Protein AF-A0A2V8Z2B4-F1 (afdb_monomer)

pLDDT: mean 88.19, std 17.21, range [31.02, 98.81]

Foldseek 3Di:
DDDDDDDDPPVVVVVVVLVVVQLVVLVQFQPQAPDRDDSVNLVVLLVVCQVVVLDLPSLLVQLVVSLRTLQNVSNLLSLLSNLQRDPPLVSLQVSLLSNQVSLQVQWDADPQDIAGRNHDDFFAAPPDGGQRVLLRVLLRVQQNVCGNVCPPPDLVSSLSSVVSSLVSCVVVVHQPFLSSVVCVVCVVLVLSSLVSCSNNCVNCVVNSVVCCVPCVVSNVVNVVVCVVVGRGHPHPSVRPSNRNPPD

Sequence (247 aa):
MNRTVACLLVFLALSTAALCQSSSYYKAIQKGAPTQIQPKQFKEMEEAALKEYSRPEPYELLATSFGNTTEKVWALIYGEVFCNLSSDKGHVSQVGALMFEWYDKAIFVKGTSVSANLTENAEAPQKQPPFEPQFEIAFLMGAVPFGSDVKPLTIHKVCDIRKNQLALLAQKKIAANDLSRWQQAVITAGHFEAYNYWLFQIARPDEVSQWLAQHQTQFRAWLDWQNRNKFMVSSPNFQRLYIVRAR

Structure (mmCIF, N/CA/C/O backbone):
data_AF-A0A2V8Z2B4-F1
#
_entry.id   AF-A0A2V8Z2B4-F1
#
loop_
_atom_site.group_PDB
_atom_site.id
_atom_site.type_symbol
_atom_site.label_atom_id
_atom_site.label_alt_id
_atom_site.label_comp_id
_atom_site.label_asym_id
_atom_site.label_entity_id
_atom_site.label_seq_id
_atom_site.pdbx_PDB_ins_code
_atom_site.Cartn_x
_atom_site.Cartn_y
_atom_site.Cartn_z
_atom_site.occupancy
_atom_site.B_iso_or_equiv
_atom_site.auth_seq_id
_atom_site.auth_comp_id
_atom_site.auth_asym_id
_atom_site.auth_atom_id
_atom_site.pdbx_PDB_model_num
ATOM 1 N N . MET A 1 1 ? 27.983 -10.428 -55.008 1.00 39.50 1 MET A N 1
ATOM 2 C CA . MET A 1 1 ? 28.612 -9.858 -53.793 1.00 39.50 1 MET A CA 1
ATOM 3 C C . MET A 1 1 ? 27.910 -8.555 -53.433 1.00 39.50 1 MET A C 1
ATOM 5 O O . MET A 1 1 ? 27.457 -7.882 -54.345 1.00 39.50 1 MET A O 1
ATOM 9 N N . ASN A 1 2 ? 27.847 -8.244 -52.134 1.00 36.59 2 ASN A N 1
ATOM 10 C CA . ASN A 1 2 ? 27.267 -7.064 -51.462 1.00 36.59 2 ASN A CA 1
ATOM 11 C C . ASN A 1 2 ? 25.783 -7.133 -51.050 1.00 36.59 2 ASN A C 1
ATOM 13 O O . ASN A 1 2 ? 24.890 -6.606 -51.704 1.00 36.59 2 ASN A O 1
ATOM 17 N N . ARG A 1 3 ? 25.564 -7.720 -49.864 1.00 37.84 3 ARG A N 1
ATOM 18 C CA . ARG A 1 3 ? 24.461 -7.412 -48.942 1.00 37.84 3 ARG A CA 1
ATOM 19 C C . ARG A 1 3 ? 25.061 -7.127 -47.562 1.00 37.84 3 ARG A C 1
ATOM 21 O O . ARG A 1 3 ? 25.409 -8.060 -46.851 1.00 37.84 3 ARG A O 1
ATOM 28 N N . THR A 1 4 ? 25.177 -5.852 -47.210 1.00 44.31 4 THR A N 1
ATOM 29 C CA . THR A 1 4 ? 25.586 -5.329 -45.890 1.00 44.31 4 THR A CA 1
ATOM 30 C C . THR A 1 4 ? 25.388 -3.806 -45.979 1.00 44.31 4 THR A C 1
ATOM 32 O O . THR A 1 4 ? 25.707 -3.240 -47.013 1.00 44.31 4 THR A O 1
ATOM 35 N N . VAL A 1 5 ? 24.837 -3.023 -45.054 1.00 43.97 5 VAL A N 1
ATOM 36 C CA . VAL A 1 5 ? 24.448 -3.128 -43.644 1.0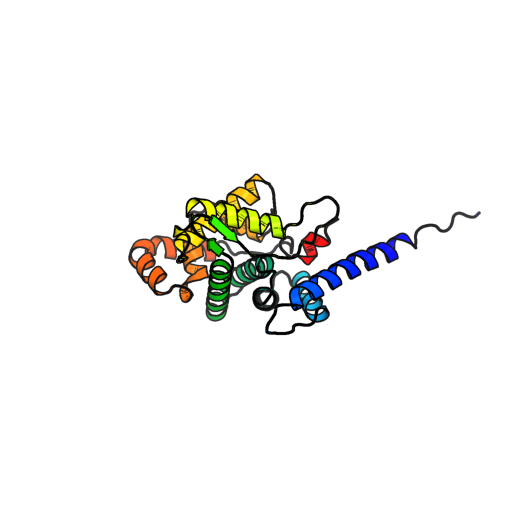0 43.97 5 VAL A CA 1
ATOM 37 C C . VAL A 1 5 ? 23.300 -2.121 -43.471 1.00 43.97 5 VAL A C 1
ATOM 39 O O . VAL A 1 5 ? 23.461 -0.960 -43.829 1.00 43.97 5 VAL A O 1
ATOM 42 N N . ALA A 1 6 ? 22.172 -2.514 -42.886 1.00 42.25 6 ALA A N 1
ATOM 43 C CA . ALA A 1 6 ? 21.170 -1.561 -42.403 1.00 42.25 6 ALA A CA 1
ATOM 44 C C . ALA A 1 6 ? 20.480 -2.134 -41.161 1.00 42.25 6 ALA A C 1
ATOM 46 O O . ALA A 1 6 ? 19.324 -2.526 -41.217 1.00 42.25 6 ALA A O 1
ATOM 47 N N . CYS A 1 7 ? 21.211 -2.267 -40.046 1.00 43.12 7 CYS A N 1
ATOM 48 C CA . CYS A 1 7 ? 20.601 -2.757 -38.801 1.00 43.12 7 CYS A CA 1
ATOM 49 C C . CYS A 1 7 ? 21.212 -2.237 -37.487 1.00 43.12 7 CYS A C 1
ATOM 51 O O . CYS A 1 7 ? 20.835 -2.733 -36.432 1.00 43.12 7 CYS A O 1
ATOM 53 N N . LEU A 1 8 ? 22.106 -1.235 -37.496 1.00 38.12 8 LEU A N 1
ATOM 54 C CA . LEU A 1 8 ? 22.753 -0.760 -36.254 1.00 38.12 8 LEU A CA 1
ATOM 55 C C . LEU A 1 8 ? 22.236 0.571 -35.678 1.00 38.12 8 LEU A C 1
ATOM 57 O O . LEU A 1 8 ? 22.554 0.886 -34.537 1.00 38.12 8 LEU A O 1
ATOM 61 N N . LEU A 1 9 ? 21.402 1.333 -36.391 1.00 34.44 9 LEU A N 1
ATOM 62 C CA . LEU A 1 9 ? 20.956 2.656 -35.912 1.00 34.44 9 LEU A CA 1
ATOM 63 C C . LEU A 1 9 ? 19.652 2.639 -35.095 1.00 34.44 9 LEU A C 1
ATOM 65 O O . LEU A 1 9 ? 19.366 3.592 -34.376 1.00 34.44 9 LEU A O 1
ATOM 69 N N . VAL A 1 10 ? 18.886 1.546 -35.128 1.00 37.19 10 VAL A N 1
ATOM 70 C CA . VAL A 1 10 ? 17.594 1.463 -34.418 1.00 37.19 10 VAL A CA 1
ATOM 71 C C . VAL A 1 10 ? 17.769 1.102 -32.933 1.00 37.19 10 VAL A C 1
ATOM 73 O O . VAL A 1 10 ? 16.971 1.525 -32.100 1.00 37.19 10 VAL A O 1
ATOM 76 N N . PHE A 1 11 ? 18.849 0.408 -32.554 1.00 31.02 11 PHE A N 1
ATOM 77 C CA . PHE A 1 11 ? 19.085 0.016 -31.156 1.00 31.02 11 PHE A CA 1
ATOM 78 C C . PHE A 1 11 ? 19.599 1.156 -30.258 1.00 31.02 11 PHE A C 1
ATOM 80 O O . PHE A 1 11 ? 19.276 1.166 -29.070 1.00 31.02 11 PHE A O 1
ATOM 87 N N . LEU A 1 12 ? 20.332 2.140 -30.798 1.00 33.09 12 LEU A N 1
ATOM 88 C CA . LEU A 1 12 ? 20.836 3.277 -30.009 1.00 33.09 12 LEU A CA 1
ATOM 89 C C . LEU A 1 12 ? 19.772 4.356 -29.743 1.00 33.09 12 LEU A C 1
ATOM 91 O O . LEU A 1 12 ? 19.793 4.983 -28.691 1.00 33.09 12 LEU A O 1
ATOM 95 N N . ALA A 1 13 ? 18.823 4.567 -30.659 1.00 31.17 13 ALA A N 1
ATOM 96 C CA . ALA A 1 13 ? 17.753 5.554 -30.469 1.00 31.17 13 ALA A CA 1
ATOM 97 C C . ALA A 1 13 ? 16.681 5.084 -29.465 1.00 31.17 13 ALA A C 1
ATOM 99 O O . ALA A 1 13 ? 16.073 5.886 -28.757 1.00 31.17 13 ALA A O 1
ATOM 100 N N . LEU A 1 14 ? 16.468 3.767 -29.367 1.00 33.59 14 LEU A N 1
ATOM 101 C CA . LEU A 1 14 ? 15.504 3.172 -28.438 1.00 33.59 14 LEU A CA 1
ATOM 102 C C . LEU A 1 14 ? 15.994 3.166 -26.982 1.00 33.59 14 LEU A C 1
ATOM 104 O O . LEU A 1 14 ? 15.170 3.175 -26.069 1.00 33.59 14 LEU A O 1
ATOM 108 N N . SER A 1 15 ? 17.311 3.152 -26.749 1.00 41.38 15 SER A N 1
ATOM 109 C CA . SER A 1 15 ? 17.871 3.239 -25.396 1.00 41.38 15 SER A CA 1
ATOM 110 C C . SER A 1 15 ? 17.839 4.675 -24.868 1.00 41.38 15 SER A C 1
ATOM 112 O O . SER A 1 15 ? 17.478 4.885 -23.711 1.00 41.38 15 SER A O 1
ATOM 114 N N . THR A 1 16 ? 18.127 5.672 -25.709 1.00 38.50 16 THR A N 1
ATOM 115 C CA . THR A 1 16 ? 18.179 7.089 -25.312 1.00 38.50 16 THR A CA 1
ATOM 116 C C . THR A 1 16 ? 16.806 7.679 -24.987 1.00 38.50 16 THR A C 1
ATOM 118 O O . THR A 1 16 ? 16.699 8.432 -24.022 1.00 38.50 16 THR A O 1
ATOM 121 N N . ALA A 1 17 ? 15.742 7.301 -25.705 1.00 39.22 17 ALA A N 1
ATOM 122 C CA . ALA A 1 17 ? 14.383 7.777 -25.424 1.00 39.22 17 ALA A CA 1
ATOM 123 C C . ALA A 1 17 ? 13.847 7.277 -24.065 1.00 39.22 17 ALA A C 1
ATOM 125 O O . ALA A 1 17 ? 13.386 8.080 -23.253 1.00 39.22 17 ALA A O 1
ATOM 126 N N . ALA A 1 18 ? 14.002 5.980 -23.765 1.00 44.31 18 ALA A N 1
ATOM 127 C CA . ALA A 1 18 ? 13.627 5.403 -22.468 1.00 44.31 18 ALA A CA 1
ATOM 128 C C . ALA A 1 18 ? 14.515 5.919 -21.314 1.00 44.31 18 ALA A C 1
ATOM 130 O O . ALA A 1 18 ? 14.051 6.103 -20.187 1.00 44.31 18 ALA A O 1
ATOM 131 N N . LEU A 1 19 ? 15.796 6.204 -21.591 1.00 41.16 19 LEU A N 1
ATOM 132 C CA . LEU A 1 19 ? 16.706 6.878 -20.657 1.00 41.16 19 LEU A CA 1
ATOM 133 C C . LEU A 1 19 ? 16.244 8.314 -20.345 1.00 41.16 19 LEU A C 1
ATOM 135 O O . LEU A 1 19 ? 16.270 8.712 -19.179 1.00 41.16 19 LEU A O 1
ATOM 139 N N . CYS A 1 20 ? 15.795 9.066 -21.355 1.00 45.91 20 CYS A N 1
ATOM 140 C CA . CYS A 1 20 ? 15.389 10.468 -21.230 1.00 45.91 20 CYS A CA 1
ATOM 141 C C . CYS A 1 20 ? 14.060 10.637 -20.472 1.00 45.91 20 CYS A C 1
ATOM 143 O O . CYS A 1 20 ? 13.974 11.491 -19.588 1.00 45.91 20 CYS A O 1
ATOM 145 N N . GLN A 1 21 ? 13.073 9.768 -20.732 1.00 51.66 21 GLN A N 1
ATOM 146 C CA . GLN A 1 21 ? 11.770 9.777 -20.049 1.00 51.66 21 GLN A CA 1
ATOM 147 C C . GLN A 1 21 ? 11.951 9.589 -18.531 1.00 51.66 21 GLN A C 1
ATOM 149 O O . GLN A 1 21 ? 11.591 10.473 -17.749 1.00 51.66 21 GLN A O 1
ATOM 154 N N . SER A 1 22 ? 12.734 8.572 -18.137 1.00 60.12 22 SER A N 1
ATOM 155 C CA . SER A 1 22 ? 13.023 8.294 -16.723 1.00 60.12 22 SER A CA 1
ATOM 156 C C . SER A 1 22 ? 13.697 9.461 -15.988 1.00 60.12 22 SER A C 1
ATOM 158 O O . SER A 1 22 ? 13.397 9.710 -14.826 1.00 60.12 22 SER A O 1
ATOM 160 N N . SER A 1 23 ? 14.575 10.232 -16.646 1.00 65.31 23 SER A N 1
ATOM 161 C CA . SER A 1 23 ? 15.230 11.381 -16.002 1.00 65.31 23 SER A CA 1
ATOM 162 C C . SER A 1 23 ? 14.263 12.536 -15.740 1.00 65.31 23 SER A C 1
ATOM 164 O O . SER A 1 23 ? 14.412 13.221 -14.728 1.00 65.31 23 SER A O 1
ATOM 166 N N . SER A 1 24 ? 13.292 12.758 -16.631 1.00 76.62 24 SER A N 1
ATOM 167 C CA . SER A 1 24 ? 12.287 13.811 -16.459 1.00 76.62 24 SER A CA 1
ATOM 168 C C . SER A 1 24 ? 11.343 13.513 -15.295 1.00 76.62 24 SER A C 1
ATOM 170 O O . SER A 1 24 ? 11.111 14.397 -14.473 1.00 76.62 24 SER A O 1
ATOM 172 N N . TYR A 1 25 ? 10.923 12.251 -15.153 1.00 84.62 25 TYR A N 1
ATOM 173 C CA . TYR A 1 25 ? 10.099 11.790 -14.041 1.00 84.62 25 TYR A CA 1
ATOM 174 C C . TYR A 1 25 ? 10.786 12.026 -12.694 1.00 84.62 25 TYR A C 1
ATOM 176 O O . TYR A 1 25 ? 10.268 12.744 -11.845 1.00 84.62 25 TYR A O 1
ATOM 184 N N . TYR A 1 26 ? 12.014 11.529 -12.514 1.00 85.19 26 TYR A N 1
ATOM 185 C CA . TYR A 1 26 ? 12.706 11.689 -11.233 1.00 85.19 26 TYR A CA 1
ATOM 186 C C . TYR A 1 26 ? 13.032 13.152 -10.885 1.00 85.19 26 TYR A C 1
ATOM 188 O O . TYR A 1 26 ? 13.096 13.511 -9.712 1.00 85.19 26 TYR A O 1
ATOM 196 N N . LYS A 1 27 ? 13.229 14.016 -11.890 1.00 80.88 27 LYS A N 1
ATOM 197 C CA . LYS A 1 27 ? 13.374 15.464 -11.666 1.00 80.88 27 LYS A CA 1
ATOM 198 C C . LYS A 1 27 ? 12.065 16.101 -11.200 1.00 80.88 27 LYS A C 1
ATOM 200 O O . LYS A 1 27 ? 12.102 16.990 -10.355 1.00 80.88 27 LYS A O 1
ATOM 205 N N . ALA A 1 28 ? 10.929 15.664 -11.741 1.00 80.56 28 ALA A N 1
ATOM 206 C CA . ALA A 1 28 ? 9.623 16.197 -11.375 1.00 80.56 28 ALA A CA 1
ATOM 207 C C . ALA A 1 28 ? 9.277 15.883 -9.912 1.00 80.56 28 ALA A C 1
ATOM 209 O O . ALA A 1 28 ? 8.896 16.784 -9.166 1.00 80.56 28 ALA A O 1
ATOM 210 N N . ILE A 1 29 ? 9.525 14.648 -9.469 1.00 80.00 29 ILE A N 1
ATOM 211 C CA . ILE A 1 29 ? 9.173 14.202 -8.110 1.00 80.00 29 ILE A CA 1
ATOM 212 C C . ILE A 1 29 ? 10.104 14.769 -7.024 1.00 80.00 29 ILE A C 1
ATOM 214 O O . ILE A 1 29 ? 9.737 14.810 -5.852 1.00 80.00 29 ILE A O 1
ATOM 218 N N . GLN A 1 30 ? 11.295 15.255 -7.399 1.00 72.94 30 GLN A N 1
ATOM 219 C CA . GLN A 1 30 ? 12.230 15.915 -6.480 1.00 72.94 30 GLN A CA 1
ATOM 220 C C . GLN A 1 30 ? 11.716 17.286 -6.000 1.00 72.94 30 GLN A C 1
ATOM 222 O O . GLN A 1 30 ? 12.084 17.730 -4.914 1.00 72.94 30 GLN A O 1
ATOM 227 N N . LYS A 1 31 ? 10.859 17.966 -6.778 1.00 62.84 31 LYS A N 1
ATOM 228 C CA . LYS A 1 31 ? 10.470 19.375 -6.564 1.00 62.84 31 LYS A CA 1
ATOM 229 C C . LYS A 1 31 ? 9.693 19.637 -5.256 1.00 62.84 31 LYS A C 1
ATOM 231 O O . LYS A 1 31 ? 9.526 20.796 -4.888 1.00 62.84 31 LYS A O 1
ATOM 236 N N . GLY A 1 32 ? 9.256 18.597 -4.539 1.00 57.97 32 GLY A N 1
ATOM 237 C CA . GLY A 1 32 ? 8.465 18.713 -3.305 1.00 57.97 32 GLY A CA 1
ATOM 238 C C . GLY A 1 32 ? 8.955 17.885 -2.112 1.00 57.97 32 GLY A C 1
ATOM 239 O O . GLY A 1 32 ? 8.273 17.876 -1.090 1.00 57.97 32 GLY A O 1
ATOM 240 N N . ALA A 1 33 ? 10.097 17.193 -2.215 1.00 60.34 33 ALA A N 1
ATOM 241 C CA . ALA A 1 33 ? 10.556 16.281 -1.167 1.00 60.34 33 ALA A CA 1
ATOM 242 C C . ALA A 1 33 ? 11.480 16.971 -0.141 1.00 60.34 33 ALA A C 1
ATOM 244 O O . ALA A 1 33 ? 12.478 17.579 -0.540 1.00 60.34 33 ALA A O 1
ATOM 245 N N . PRO A 1 34 ? 11.220 16.851 1.178 1.00 58.34 34 PRO A N 1
ATOM 246 C CA . PRO A 1 34 ? 12.085 17.415 2.220 1.00 58.34 34 PRO A CA 1
ATOM 247 C C . PRO A 1 34 ? 13.475 16.759 2.256 1.00 58.34 34 PRO A C 1
ATOM 249 O O . PRO A 1 34 ? 14.450 17.389 2.662 1.00 58.34 34 PRO A O 1
ATOM 252 N N . THR A 1 35 ? 13.591 15.514 1.783 1.00 58.25 35 THR A N 1
ATOM 253 C CA . THR A 1 35 ? 14.865 14.814 1.588 1.00 58.25 35 THR A CA 1
ATOM 254 C C . THR A 1 35 ? 15.193 14.787 0.096 1.00 58.25 35 THR A C 1
ATOM 256 O O . THR A 1 35 ? 14.519 14.117 -0.684 1.00 58.25 35 THR A O 1
ATOM 259 N N . GLN A 1 36 ? 16.226 15.527 -0.320 1.00 68.44 36 GLN A N 1
ATOM 260 C CA . GLN A 1 36 ? 16.639 15.628 -1.726 1.00 68.44 36 GLN A CA 1
ATOM 261 C C . GLN A 1 36 ? 17.382 14.364 -2.195 1.00 68.44 36 GLN A C 1
ATOM 263 O O . GLN A 1 36 ? 18.599 14.381 -2.386 1.00 68.44 36 GLN A O 1
ATOM 268 N N . ILE A 1 37 ? 16.661 13.261 -2.402 1.00 78.94 37 ILE A N 1
ATOM 269 C CA . ILE A 1 37 ? 17.196 12.109 -3.137 1.00 78.94 37 ILE A CA 1
ATOM 270 C C . ILE A 1 37 ? 17.419 12.550 -4.585 1.00 78.94 37 ILE A C 1
ATOM 272 O O . ILE A 1 37 ? 16.521 13.086 -5.238 1.00 78.94 37 ILE A O 1
ATOM 276 N N . GLN A 1 38 ? 18.636 12.357 -5.088 1.00 83.12 38 GLN A N 1
ATOM 277 C CA . GLN A 1 38 ? 18.980 12.781 -6.438 1.00 83.12 38 GLN A CA 1
ATOM 278 C C . GLN A 1 38 ? 18.263 11.906 -7.476 1.00 83.12 38 GLN A C 1
ATOM 280 O O . GLN A 1 38 ? 18.149 10.693 -7.277 1.00 83.12 38 GLN A O 1
ATOM 285 N N . PRO A 1 39 ? 17.874 12.453 -8.643 1.00 83.56 39 PRO A N 1
ATOM 286 C CA . PRO A 1 39 ? 17.201 11.690 -9.693 1.00 83.56 39 PRO A CA 1
ATOM 287 C C . PRO A 1 39 ? 17.923 10.400 -10.105 1.00 83.56 39 PRO A C 1
ATOM 289 O O . PRO A 1 39 ? 17.301 9.379 -10.395 1.00 83.56 39 PRO A O 1
ATOM 292 N N . LYS A 1 40 ? 19.260 10.436 -10.106 1.00 84.81 40 LYS A N 1
ATOM 293 C CA . LYS A 1 40 ? 20.104 9.270 -10.382 1.00 84.81 40 LYS A CA 1
ATOM 294 C C . LYS A 1 40 ? 19.955 8.185 -9.309 1.00 84.81 40 LYS A C 1
ATOM 296 O O . LYS A 1 40 ? 19.846 7.017 -9.659 1.00 84.81 40 LYS A O 1
ATOM 301 N N . GLN A 1 41 ? 19.898 8.576 -8.037 1.00 87.25 41 GLN A N 1
ATOM 302 C CA . GLN A 1 41 ? 19.774 7.648 -6.912 1.00 87.25 41 GLN A CA 1
ATOM 303 C C . GLN A 1 41 ? 18.417 6.941 -6.923 1.00 87.25 41 GLN A C 1
ATOM 305 O O . GLN A 1 41 ? 18.379 5.727 -6.775 1.00 87.25 41 GLN A O 1
ATOM 310 N N . PHE A 1 42 ? 17.317 7.657 -7.194 1.00 87.94 42 PHE A N 1
ATOM 311 C CA . PHE A 1 42 ? 15.999 7.028 -7.368 1.00 87.94 42 PHE A CA 1
ATOM 312 C C . PHE A 1 42 ? 16.023 5.941 -8.443 1.00 87.94 42 PHE A C 1
ATOM 314 O O . PHE A 1 42 ? 15.533 4.831 -8.237 1.00 87.94 42 PHE A O 1
ATOM 321 N N . LYS A 1 43 ? 16.643 6.250 -9.585 1.00 87.75 43 LYS A N 1
ATOM 322 C CA . LYS A 1 43 ? 16.782 5.285 -10.669 1.00 87.75 43 LYS A CA 1
ATOM 323 C C . LYS A 1 43 ? 17.564 4.048 -10.255 1.00 87.75 43 LYS A C 1
ATOM 325 O O . LYS A 1 43 ? 17.143 2.941 -10.571 1.00 87.75 43 LYS A O 1
ATOM 330 N N . GLU A 1 44 ? 18.689 4.239 -9.578 1.00 90.81 44 GLU A N 1
ATOM 331 C CA . GLU A 1 44 ? 19.531 3.144 -9.097 1.00 90.81 44 GLU A CA 1
ATOM 332 C C . GLU A 1 44 ? 18.784 2.262 -8.088 1.00 90.81 44 GLU A C 1
ATOM 334 O O . GLU A 1 44 ? 18.892 1.041 -8.171 1.00 90.81 44 GLU A O 1
ATOM 339 N N . MET A 1 45 ? 17.971 2.851 -7.202 1.00 92.75 45 MET A N 1
ATOM 340 C CA . MET A 1 45 ? 17.126 2.105 -6.262 1.00 92.75 45 MET A CA 1
ATOM 341 C C . MET A 1 45 ? 16.091 1.239 -6.989 1.00 92.75 45 MET A C 1
ATOM 343 O O . MET A 1 45 ? 15.971 0.051 -6.695 1.00 92.75 45 MET A O 1
ATOM 347 N N . GLU A 1 46 ? 15.369 1.795 -7.969 1.00 93.38 46 GLU A N 1
ATOM 348 C CA . GLU A 1 46 ? 14.387 1.017 -8.735 1.00 93.38 46 GLU A CA 1
ATOM 349 C C . GLU A 1 46 ? 15.060 -0.059 -9.604 1.00 93.38 46 GLU A C 1
ATOM 351 O O . GLU A 1 46 ? 14.551 -1.170 -9.729 1.00 93.38 46 GLU A O 1
ATOM 356 N N . GLU A 1 47 ? 16.236 0.214 -10.177 1.00 92.81 47 GLU A N 1
ATOM 357 C CA . GLU A 1 47 ? 17.003 -0.791 -10.925 1.00 92.81 47 GLU A CA 1
ATOM 358 C C . GLU A 1 47 ? 17.571 -1.898 -10.029 1.00 92.81 47 GLU A C 1
ATOM 360 O O . GLU A 1 47 ? 17.668 -3.044 -10.473 1.00 92.81 47 GLU A O 1
ATOM 365 N N . ALA A 1 48 ? 17.923 -1.589 -8.780 1.00 92.06 48 ALA A N 1
ATOM 366 C CA . ALA A 1 48 ? 18.304 -2.587 -7.787 1.00 92.06 48 ALA A CA 1
ATOM 367 C C . ALA A 1 48 ? 17.105 -3.465 -7.399 1.00 92.06 48 ALA A C 1
ATOM 369 O O . ALA A 1 48 ? 17.215 -4.691 -7.442 1.00 92.06 48 ALA A O 1
ATOM 370 N N . ALA A 1 49 ? 15.942 -2.864 -7.128 1.00 95.12 49 ALA A N 1
ATOM 371 C CA . ALA A 1 49 ? 14.711 -3.599 -6.833 1.00 95.12 49 ALA A CA 1
ATOM 372 C C . ALA A 1 49 ? 14.265 -4.499 -7.998 1.00 95.12 49 ALA A C 1
ATOM 374 O O . ALA A 1 49 ? 13.747 -5.588 -7.767 1.00 95.12 49 ALA A O 1
ATOM 375 N N . LEU A 1 50 ? 14.507 -4.105 -9.254 1.00 94.12 50 LEU A N 1
ATOM 376 C CA . LEU A 1 50 ? 14.242 -4.962 -10.416 1.00 94.12 50 LEU A CA 1
ATOM 377 C C . LEU A 1 50 ? 15.147 -6.199 -10.468 1.00 94.12 50 LEU A C 1
ATOM 379 O O . LEU A 1 50 ? 14.723 -7.239 -10.968 1.00 94.12 50 LEU A O 1
ATOM 383 N N . LYS A 1 51 ? 16.398 -6.086 -10.008 1.00 93.00 51 LYS A N 1
ATOM 384 C CA . LYS A 1 51 ? 17.363 -7.198 -9.996 1.00 93.00 51 LYS A CA 1
ATOM 385 C C . LYS A 1 51 ? 17.119 -8.139 -8.822 1.00 93.00 51 LYS A C 1
ATOM 387 O O . LYS A 1 51 ? 17.171 -9.351 -8.992 1.00 93.00 51 LYS A O 1
ATOM 392 N N . GLU A 1 52 ? 16.832 -7.577 -7.653 1.00 92.94 52 GLU A N 1
ATOM 393 C CA . GLU A 1 52 ? 16.647 -8.298 -6.391 1.00 92.94 52 GLU A CA 1
ATOM 394 C C . GLU A 1 52 ? 15.168 -8.304 -5.973 1.00 92.94 52 GLU A C 1
ATOM 396 O O . GLU A 1 52 ? 14.827 -8.063 -4.819 1.00 92.94 52 GLU A O 1
ATOM 401 N N . TYR A 1 53 ? 14.264 -8.582 -6.917 1.00 94.44 53 TYR A N 1
ATOM 402 C CA . TYR A 1 53 ? 12.824 -8.371 -6.728 1.00 94.44 53 TYR A CA 1
ATOM 403 C C . TYR A 1 53 ? 12.170 -9.244 -5.647 1.00 94.44 53 TYR A C 1
ATOM 405 O O . TYR A 1 53 ? 11.048 -8.961 -5.228 1.00 94.44 53 TYR A O 1
ATOM 413 N N . SER A 1 54 ? 12.834 -10.305 -5.192 1.00 94.12 54 SER A N 1
ATOM 414 C CA . SER A 1 54 ? 12.357 -11.162 -4.105 1.00 94.12 54 SER A CA 1
ATOM 415 C C . SER A 1 54 ? 12.792 -10.686 -2.715 1.00 94.12 54 SER A C 1
ATOM 417 O O . SER A 1 54 ? 12.401 -11.298 -1.724 1.00 94.12 54 SER A O 1
ATOM 419 N N . ARG A 1 55 ? 13.626 -9.642 -2.622 1.00 95.69 55 ARG A N 1
ATOM 420 C CA . ARG A 1 55 ? 14.155 -9.131 -1.355 1.00 95.69 55 ARG A CA 1
ATOM 421 C C . ARG A 1 55 ? 13.322 -7.968 -0.814 1.00 95.69 55 ARG A C 1
ATOM 423 O O . ARG A 1 55 ? 12.930 -7.111 -1.601 1.00 95.69 55 ARG A O 1
ATOM 430 N N . PRO A 1 56 ? 13.067 -7.900 0.503 1.00 96.50 56 PRO A N 1
ATOM 431 C CA . PRO A 1 56 ? 12.267 -6.830 1.091 1.00 96.50 56 PRO A CA 1
ATOM 432 C C . PRO A 1 56 ? 12.986 -5.472 1.112 1.00 96.50 56 PRO A C 1
ATOM 434 O O . PRO A 1 56 ? 12.352 -4.450 0.865 1.00 96.50 56 PRO A O 1
ATOM 437 N N . GLU A 1 57 ? 14.291 -5.436 1.387 1.00 95.56 57 GLU A N 1
ATOM 438 C CA . GLU A 1 57 ? 15.015 -4.207 1.744 1.00 95.56 57 GLU A CA 1
ATOM 439 C C . GLU A 1 57 ? 14.960 -3.105 0.665 1.00 95.56 57 GLU A C 1
ATOM 441 O O . GLU A 1 57 ? 14.728 -1.944 1.015 1.00 95.56 57 GLU A O 1
ATOM 446 N N . PRO A 1 58 ? 15.083 -3.410 -0.647 1.00 96.12 58 PRO A N 1
ATOM 447 C CA . PRO A 1 58 ? 14.913 -2.396 -1.688 1.00 96.12 58 PRO A CA 1
ATOM 448 C C . PRO A 1 58 ? 13.535 -1.720 -1.659 1.00 96.12 58 PRO A C 1
ATOM 450 O O . PRO A 1 58 ? 13.422 -0.538 -1.985 1.00 96.12 58 PRO A O 1
ATOM 453 N N . TYR A 1 59 ? 12.484 -2.439 -1.257 1.00 97.50 59 TYR A N 1
ATOM 454 C CA . TYR A 1 59 ? 11.122 -1.913 -1.243 1.00 97.50 59 TYR A CA 1
ATOM 455 C C . TYR A 1 59 ? 10.843 -0.997 -0.053 1.00 97.50 59 TYR A C 1
ATOM 457 O O . TYR A 1 59 ? 10.101 -0.036 -0.219 1.00 97.50 59 TYR A O 1
ATOM 465 N N . GLU A 1 60 ? 11.464 -1.221 1.109 1.00 96.69 60 GLU A N 1
ATOM 466 C CA . GLU A 1 60 ? 11.402 -0.275 2.236 1.00 96.69 60 GLU A CA 1
ATOM 467 C C . GLU A 1 60 ? 12.010 1.076 1.846 1.00 96.69 60 GLU A C 1
ATOM 469 O O . GLU A 1 60 ? 11.401 2.137 2.031 1.00 96.69 60 GLU A O 1
ATOM 474 N N . LEU A 1 61 ? 13.198 1.025 1.234 1.00 94.38 61 LEU A N 1
ATOM 475 C CA . LEU A 1 61 ? 13.899 2.211 0.758 1.00 94.38 61 LEU A CA 1
ATOM 476 C C . LEU A 1 61 ? 13.075 2.949 -0.299 1.00 94.38 61 LEU A C 1
ATOM 478 O O . LEU A 1 61 ? 12.899 4.162 -0.205 1.00 94.38 61 LEU A O 1
ATOM 482 N N . LEU A 1 62 ? 12.528 2.235 -1.284 1.00 95.75 62 LEU A N 1
ATOM 483 C CA . LEU A 1 62 ? 11.675 2.842 -2.303 1.00 95.75 62 LEU A CA 1
ATOM 484 C C . LEU A 1 62 ? 10.386 3.419 -1.712 1.00 95.75 62 LEU A C 1
ATOM 486 O O . LEU A 1 62 ? 10.017 4.537 -2.066 1.00 95.75 62 LEU A O 1
ATOM 490 N N . ALA A 1 63 ? 9.722 2.704 -0.802 1.00 96.50 63 ALA A N 1
ATOM 491 C CA . ALA A 1 63 ? 8.476 3.151 -0.190 1.00 96.50 63 ALA A CA 1
ATOM 492 C C . ALA A 1 63 ? 8.658 4.486 0.537 1.00 96.50 63 ALA A C 1
ATOM 494 O O . ALA A 1 63 ? 7.951 5.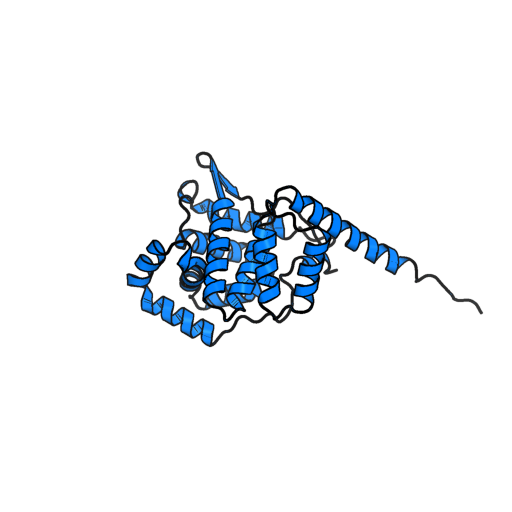454 0.265 1.00 96.50 63 ALA A O 1
ATOM 495 N N . THR A 1 64 ? 9.657 4.559 1.416 1.00 93.94 64 THR A N 1
ATOM 496 C CA . THR A 1 64 ? 9.976 5.767 2.191 1.00 93.94 64 THR A CA 1
ATOM 497 C C . THR A 1 64 ? 10.480 6.910 1.308 1.00 93.94 64 THR A C 1
ATOM 499 O O . THR A 1 64 ? 10.121 8.068 1.529 1.00 93.94 64 THR A O 1
ATOM 502 N N . SER A 1 65 ? 11.245 6.600 0.259 1.00 92.62 65 SER A N 1
ATOM 503 C CA . SER A 1 65 ? 11.722 7.590 -0.712 1.00 92.62 65 SER A CA 1
ATOM 504 C C . SER A 1 65 ? 10.571 8.215 -1.501 1.00 92.62 65 SER A C 1
ATOM 506 O O . SER A 1 65 ? 10.472 9.438 -1.568 1.00 92.62 65 SER A O 1
ATOM 508 N N . PHE A 1 66 ? 9.664 7.400 -2.051 1.00 93.06 66 PHE A N 1
ATOM 509 C CA . PHE A 1 66 ? 8.491 7.877 -2.789 1.00 93.06 66 PHE A CA 1
ATOM 510 C C . PHE A 1 66 ? 7.444 8.534 -1.886 1.00 93.06 66 PHE A C 1
ATOM 512 O O . PHE A 1 66 ? 6.798 9.493 -2.306 1.00 93.06 66 PHE A O 1
ATOM 519 N N . GLY A 1 67 ? 7.294 8.075 -0.642 1.00 92.75 67 GLY A N 1
ATOM 520 C CA . GLY A 1 67 ? 6.331 8.620 0.318 1.00 92.75 67 GLY A CA 1
ATOM 521 C C . GLY A 1 67 ? 6.564 10.090 0.665 1.00 92.75 67 GLY A C 1
ATOM 522 O O . GLY A 1 67 ? 5.628 10.808 1.017 1.00 92.75 67 GLY A O 1
ATOM 523 N N . ASN A 1 68 ? 7.803 10.553 0.490 1.00 87.56 68 ASN A N 1
ATOM 524 C CA . ASN A 1 68 ? 8.206 11.950 0.633 1.00 87.56 68 ASN A CA 1
ATOM 525 C C . ASN A 1 68 ? 8.025 12.778 -0.650 1.00 87.56 68 ASN A C 1
ATOM 527 O O . ASN A 1 68 ? 8.445 13.929 -0.691 1.00 87.56 68 ASN A O 1
ATOM 531 N N . THR A 1 69 ? 7.414 12.220 -1.695 1.00 90.12 69 THR A N 1
ATOM 532 C CA . THR A 1 69 ? 7.183 12.888 -2.982 1.00 90.12 69 THR A CA 1
ATOM 533 C C . THR A 1 69 ? 5.685 13.046 -3.276 1.00 90.12 69 THR A C 1
ATOM 535 O O . THR A 1 69 ? 4.806 12.707 -2.470 1.00 90.12 69 THR A O 1
ATOM 538 N N . THR A 1 70 ? 5.382 13.569 -4.461 1.00 89.44 70 THR A N 1
ATOM 539 C CA . THR A 1 70 ? 4.029 13.607 -5.028 1.00 89.44 70 THR A CA 1
ATOM 540 C C . THR A 1 70 ? 3.544 12.224 -5.472 1.00 89.44 70 THR A C 1
ATOM 542 O O . THR A 1 70 ? 2.347 12.025 -5.612 1.00 89.44 70 THR A O 1
ATOM 545 N N . GLU A 1 71 ? 4.436 11.240 -5.622 1.00 92.38 71 GLU A N 1
ATOM 546 C CA . GLU A 1 71 ? 4.134 9.925 -6.202 1.00 92.38 71 GLU A CA 1
ATOM 547 C C . GLU A 1 71 ? 3.893 8.849 -5.138 1.00 92.38 71 GLU A C 1
ATOM 549 O O . GLU A 1 71 ? 4.596 7.837 -5.037 1.00 92.38 71 GLU A O 1
ATOM 554 N N . LYS A 1 72 ? 2.855 9.066 -4.329 1.00 95.06 72 LYS A N 1
ATOM 555 C CA . LYS A 1 72 ? 2.445 8.148 -3.258 1.00 95.06 72 LYS A CA 1
ATOM 556 C C . LYS A 1 72 ? 1.906 6.819 -3.782 1.00 95.06 72 LYS A C 1
ATOM 558 O O . LYS A 1 72 ? 1.948 5.845 -3.037 1.00 95.06 72 LYS A O 1
ATOM 563 N N . VAL A 1 73 ? 1.465 6.734 -5.044 1.00 96.19 73 VAL A N 1
ATOM 564 C CA . VAL A 1 73 ? 1.104 5.451 -5.686 1.00 96.19 73 VAL A CA 1
ATOM 565 C C . VAL A 1 73 ? 2.217 4.417 -5.493 1.00 96.19 73 VAL A C 1
ATOM 567 O O . VAL A 1 73 ? 1.967 3.308 -5.018 1.00 96.19 73 VAL A O 1
ATOM 570 N N . TRP A 1 74 ? 3.462 4.792 -5.790 1.00 96.25 74 TRP A N 1
ATOM 571 C CA . TRP A 1 74 ? 4.606 3.887 -5.675 1.00 96.25 74 TRP A CA 1
ATOM 572 C C . TRP A 1 74 ? 5.012 3.643 -4.228 1.00 96.25 74 TRP A C 1
ATOM 574 O O . TRP A 1 74 ? 5.368 2.519 -3.881 1.00 96.25 74 TRP A O 1
ATOM 584 N N . ALA A 1 75 ? 4.884 4.657 -3.369 1.00 96.94 75 ALA A N 1
ATOM 585 C CA . ALA A 1 75 ? 5.118 4.512 -1.936 1.00 96.94 75 ALA A CA 1
ATOM 586 C C . ALA A 1 75 ? 4.221 3.425 -1.321 1.00 96.94 75 ALA A C 1
ATOM 588 O O . ALA A 1 75 ? 4.696 2.551 -0.598 1.00 96.94 75 ALA A O 1
ATOM 589 N N . LEU A 1 76 ? 2.932 3.445 -1.668 1.00 98.50 76 LEU A N 1
ATOM 590 C CA . LEU A 1 76 ? 1.938 2.484 -1.195 1.00 98.50 76 LEU A CA 1
ATOM 591 C C . LEU A 1 76 ? 2.203 1.072 -1.726 1.00 98.50 76 LEU A C 1
ATOM 593 O O . LEU A 1 76 ? 2.161 0.115 -0.958 1.00 98.50 76 LEU A O 1
ATOM 597 N N . ILE A 1 77 ? 2.513 0.934 -3.018 1.00 98.19 77 ILE A N 1
ATOM 598 C CA . ILE A 1 77 ? 2.787 -0.373 -3.634 1.00 98.19 77 ILE A CA 1
ATOM 599 C C . ILE A 1 77 ? 4.051 -1.000 -3.047 1.00 98.19 77 ILE A C 1
ATOM 601 O O . ILE A 1 77 ? 4.020 -2.149 -2.609 1.00 98.19 77 ILE A O 1
ATOM 605 N N . TYR A 1 78 ? 5.157 -0.255 -3.011 1.00 98.50 78 TYR A N 1
ATOM 606 C CA . TYR A 1 78 ? 6.419 -0.768 -2.484 1.00 98.50 78 TYR A CA 1
ATOM 607 C C . TYR A 1 78 ? 6.347 -1.004 -0.974 1.00 98.50 78 TYR A C 1
ATOM 609 O O . TYR A 1 78 ? 6.864 -2.013 -0.500 1.00 98.50 78 TYR A O 1
ATOM 617 N N . GLY A 1 79 ? 5.629 -0.156 -0.231 1.00 98.56 79 GLY A N 1
ATOM 618 C CA . GLY A 1 79 ? 5.402 -0.359 1.198 1.00 98.56 79 GLY A CA 1
ATOM 619 C C . GLY A 1 79 ? 4.643 -1.654 1.475 1.00 98.56 79 GLY A C 1
ATOM 620 O O . GLY A 1 79 ? 5.046 -2.444 2.324 1.00 98.56 79 GLY A O 1
ATOM 621 N N . GLU A 1 80 ? 3.595 -1.939 0.700 1.00 98.62 80 GLU A N 1
ATOM 622 C CA . GLU A 1 80 ? 2.822 -3.168 0.874 1.00 98.62 80 GLU A CA 1
ATOM 623 C C . GLU A 1 80 ? 3.628 -4.422 0.512 1.00 98.62 80 GLU A C 1
ATOM 625 O O . GLU A 1 80 ? 3.556 -5.437 1.209 1.00 98.62 80 GLU A O 1
ATOM 630 N N . VAL A 1 81 ? 4.419 -4.354 -0.560 1.00 98.44 81 VAL A N 1
ATOM 631 C CA . VAL A 1 81 ? 5.331 -5.432 -0.968 1.00 98.44 81 VAL A CA 1
ATOM 632 C C . VAL A 1 81 ? 6.364 -5.699 0.125 1.00 98.44 81 VAL A C 1
ATOM 634 O O . VAL A 1 81 ? 6.539 -6.853 0.513 1.00 98.44 81 VAL A O 1
ATOM 637 N N . PHE A 1 82 ? 6.989 -4.652 0.674 1.00 98.62 82 PHE A N 1
ATOM 638 C CA . PHE A 1 82 ? 7.904 -4.775 1.808 1.00 98.62 82 PHE A CA 1
ATOM 639 C C . PHE A 1 82 ? 7.232 -5.462 2.998 1.00 98.62 82 PHE A C 1
ATOM 641 O O . PHE A 1 82 ? 7.749 -6.464 3.493 1.00 98.62 82 PHE A O 1
ATOM 648 N N . CYS A 1 83 ? 6.063 -4.967 3.420 1.00 98.50 83 CYS A N 1
ATOM 649 C CA . CYS A 1 83 ? 5.357 -5.494 4.583 1.00 98.50 83 CYS A CA 1
ATOM 650 C C . CYS A 1 83 ? 5.056 -6.991 4.443 1.00 98.50 83 CYS A C 1
ATOM 652 O O . CYS A 1 83 ? 5.165 -7.738 5.411 1.00 98.50 83 CYS A O 1
ATOM 654 N N . ASN A 1 84 ? 4.700 -7.444 3.239 1.00 98.25 84 ASN A N 1
ATOM 655 C CA . ASN A 1 84 ? 4.381 -8.847 2.990 1.00 98.25 84 ASN A CA 1
ATOM 656 C C . ASN A 1 84 ? 5.616 -9.752 2.793 1.00 98.25 84 ASN A C 1
ATOM 658 O O . ASN A 1 84 ? 5.501 -10.958 3.014 1.00 98.25 84 ASN A O 1
ATOM 662 N N . LEU A 1 85 ? 6.767 -9.210 2.375 1.00 97.50 85 LEU A N 1
ATOM 663 C CA . LEU A 1 85 ? 8.016 -9.970 2.196 1.00 97.50 85 LEU A CA 1
ATOM 664 C C . LEU A 1 85 ? 8.875 -10.035 3.465 1.00 97.50 85 LEU A C 1
ATOM 666 O O . LEU A 1 85 ? 9.590 -11.015 3.674 1.00 97.50 85 LEU A O 1
ATOM 670 N N . SER A 1 86 ? 8.851 -8.987 4.285 1.00 97.06 86 SER A N 1
ATOM 671 C CA . SER A 1 86 ? 9.759 -8.847 5.420 1.00 97.06 86 SER A CA 1
ATOM 672 C C . SER A 1 86 ? 9.352 -9.721 6.607 1.00 97.06 86 SER A C 1
ATOM 674 O O . SER A 1 86 ? 8.183 -9.815 6.981 1.00 97.06 86 SER A O 1
ATOM 676 N N . SER A 1 87 ? 10.345 -10.335 7.251 1.00 95.00 87 SER A N 1
ATOM 677 C CA . SER A 1 87 ? 10.180 -11.007 8.544 1.00 95.00 87 SER A CA 1
ATOM 678 C C . SER A 1 87 ? 10.362 -10.065 9.742 1.00 95.00 87 SER A C 1
ATOM 680 O O . SER A 1 87 ? 10.089 -10.471 10.874 1.00 95.00 87 SER A O 1
ATOM 682 N N . ASP A 1 88 ? 10.828 -8.831 9.521 1.00 96.19 88 ASP A N 1
ATOM 683 C CA . ASP A 1 88 ? 11.029 -7.835 10.577 1.00 96.19 88 ASP A CA 1
ATOM 684 C C . ASP A 1 88 ? 9.698 -7.182 10.964 1.00 96.19 88 ASP A C 1
ATOM 686 O O . ASP A 1 88 ? 9.239 -6.213 10.361 1.00 96.19 88 ASP A O 1
ATOM 690 N N . LYS A 1 89 ? 9.069 -7.710 12.013 1.00 93.75 89 LYS A N 1
ATOM 691 C CA . LYS A 1 89 ? 7.763 -7.235 12.494 1.00 93.75 89 LYS A CA 1
ATOM 692 C C . LYS A 1 89 ? 7.777 -5.768 12.943 1.00 93.75 89 LYS A C 1
ATOM 694 O O . LYS A 1 89 ? 6.737 -5.109 12.865 1.00 93.75 89 LYS A O 1
ATOM 699 N N . GLY A 1 90 ? 8.916 -5.275 13.435 1.00 95.00 90 GLY A N 1
ATOM 700 C CA . GLY A 1 90 ? 9.062 -3.897 13.894 1.00 95.00 90 GLY A CA 1
ATOM 701 C C . GLY A 1 90 ? 9.005 -2.935 12.716 1.00 95.00 90 GLY A C 1
ATOM 702 O O . GLY A 1 90 ? 8.158 -2.041 12.689 1.00 95.00 90 GLY A O 1
ATOM 703 N N . HIS A 1 91 ? 9.835 -3.183 11.703 1.00 95.25 91 HIS A N 1
ATOM 704 C CA . HIS A 1 91 ? 9.866 -2.365 10.492 1.00 95.25 91 HIS A CA 1
ATOM 705 C C . HIS A 1 91 ? 8.577 -2.503 9.671 1.00 95.25 91 HIS A C 1
ATOM 707 O O . HIS A 1 91 ? 8.048 -1.501 9.196 1.00 95.25 91 HIS A O 1
ATOM 713 N N . VAL A 1 92 ? 8.007 -3.712 9.563 1.00 97.94 92 VAL A N 1
ATOM 714 C CA . VAL A 1 92 ? 6.698 -3.938 8.914 1.00 97.94 92 VAL A CA 1
ATOM 715 C C . VAL A 1 92 ? 5.630 -3.029 9.521 1.00 97.94 92 VAL A C 1
ATOM 717 O O . VAL A 1 92 ? 4.889 -2.368 8.796 1.00 97.94 92 VAL A O 1
ATOM 720 N N . SER A 1 93 ? 5.575 -2.947 10.852 1.00 97.00 93 SER A N 1
ATOM 721 C CA . SER A 1 93 ? 4.611 -2.084 11.539 1.00 97.00 93 SER A CA 1
ATOM 722 C C . SER A 1 93 ? 4.860 -0.605 11.221 1.00 97.00 93 SER A C 1
ATOM 724 O O . SER A 1 93 ? 3.915 0.118 10.911 1.00 97.00 93 SER A O 1
ATOM 726 N N . GLN A 1 94 ? 6.121 -0.160 11.238 1.00 98.25 94 GLN A N 1
ATOM 727 C CA . GLN A 1 94 ? 6.511 1.223 10.927 1.00 98.25 94 GLN A CA 1
ATOM 728 C C . GLN A 1 94 ? 6.144 1.636 9.497 1.00 98.25 94 GLN A C 1
ATOM 730 O O . GLN A 1 94 ? 5.511 2.674 9.303 1.00 98.25 94 GLN A O 1
ATOM 735 N N . VAL A 1 95 ? 6.472 0.813 8.499 1.00 98.56 95 VAL A N 1
ATOM 736 C CA . VAL A 1 95 ? 6.103 1.077 7.099 1.00 98.56 95 VAL A CA 1
ATOM 737 C C . VAL A 1 95 ? 4.585 1.050 6.923 1.00 98.56 95 VAL A C 1
ATOM 739 O O . VAL A 1 95 ? 4.030 1.911 6.243 1.00 98.56 95 VAL A O 1
ATOM 742 N N . GLY A 1 96 ? 3.894 0.138 7.608 1.00 98.62 96 GLY A N 1
ATOM 743 C CA . GLY A 1 96 ? 2.437 0.122 7.691 1.00 98.62 96 GLY A CA 1
ATOM 744 C C . GLY A 1 96 ? 1.834 1.441 8.196 1.00 98.62 96 GLY A C 1
ATOM 745 O O . GLY A 1 96 ? 0.896 1.960 7.587 1.00 98.62 96 GLY A O 1
ATOM 746 N N . ALA A 1 97 ? 2.397 2.042 9.252 1.00 98.62 97 ALA A N 1
ATOM 747 C CA . ALA A 1 97 ? 1.969 3.368 9.716 1.00 98.62 97 ALA A CA 1
ATOM 748 C C . ALA A 1 97 ? 2.147 4.457 8.662 1.00 98.62 97 ALA A C 1
ATOM 750 O O . ALA A 1 97 ? 1.218 5.231 8.428 1.00 98.62 97 ALA A O 1
ATOM 751 N N . LEU A 1 98 ? 3.311 4.496 8.011 1.00 98.56 98 LEU A N 1
ATOM 752 C CA . LEU A 1 98 ? 3.588 5.473 6.959 1.00 98.56 98 LEU A CA 1
ATOM 753 C C . LEU A 1 98 ? 2.601 5.333 5.796 1.00 98.56 98 LEU A C 1
ATOM 755 O O . LEU A 1 98 ? 2.073 6.331 5.314 1.00 98.56 98 LEU A O 1
ATOM 759 N N . MET A 1 99 ? 2.278 4.103 5.391 1.00 98.81 99 MET A N 1
ATOM 760 C CA . MET A 1 99 ? 1.265 3.858 4.363 1.00 98.81 99 MET A CA 1
ATOM 761 C C . MET A 1 99 ? -0.108 4.406 4.753 1.00 98.81 99 MET A C 1
ATOM 763 O O . MET A 1 99 ? -0.765 5.046 3.931 1.00 98.81 99 MET A O 1
ATOM 767 N N . PHE A 1 100 ? -0.548 4.181 5.994 1.00 98.75 100 PHE A N 1
ATOM 768 C CA . PHE A 1 100 ? -1.809 4.738 6.484 1.00 98.75 100 PHE A CA 1
ATOM 769 C C . PHE A 1 100 ? -1.788 6.272 6.456 1.00 98.75 100 PHE A C 1
ATOM 771 O O . PHE A 1 100 ? -2.745 6.901 6.007 1.00 98.75 100 PHE A O 1
ATOM 778 N N . GLU A 1 101 ? -0.682 6.880 6.884 1.00 98.31 101 GLU A N 1
ATOM 779 C CA . GLU A 1 101 ? -0.484 8.328 6.837 1.00 98.31 101 GLU A CA 1
ATOM 780 C C . GLU A 1 101 ? -0.522 8.869 5.399 1.00 98.31 101 GLU A C 1
ATOM 782 O O . GLU A 1 101 ? -1.124 9.914 5.152 1.00 98.31 101 GLU A O 1
ATOM 787 N N . TRP A 1 102 ? 0.068 8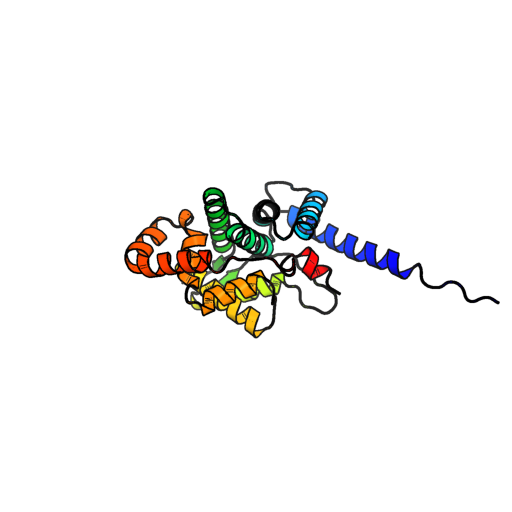.164 4.430 1.00 97.94 102 TRP A N 1
ATOM 788 C CA . TRP A 1 102 ? 0.013 8.550 3.018 1.00 97.94 102 TRP A CA 1
ATOM 789 C C . TRP A 1 102 ? -1.401 8.461 2.450 1.00 97.94 102 TRP A C 1
ATOM 791 O O . TRP A 1 102 ? -1.806 9.382 1.741 1.00 97.94 102 TRP A O 1
ATOM 801 N N . TYR A 1 103 ? -2.169 7.422 2.794 1.00 98.31 103 TYR A N 1
ATOM 802 C CA . TYR A 1 103 ? -3.593 7.354 2.452 1.00 98.31 103 TYR A CA 1
ATOM 803 C C . TYR A 1 103 ? -4.380 8.511 3.072 1.00 98.31 103 TYR A C 1
ATOM 805 O O . TYR A 1 103 ? -5.152 9.173 2.379 1.00 98.31 103 TYR A O 1
ATOM 813 N N . ASP A 1 104 ? -4.162 8.792 4.359 1.00 97.94 104 ASP A N 1
ATOM 814 C CA . ASP A 1 104 ? -4.840 9.877 5.062 1.00 97.94 104 ASP A CA 1
ATOM 815 C C . ASP A 1 104 ? -4.514 11.235 4.431 1.00 97.94 104 ASP A C 1
ATOM 817 O O . ASP A 1 104 ? -5.422 11.984 4.075 1.00 97.94 104 ASP A O 1
ATOM 821 N N . LYS A 1 105 ? -3.239 11.538 4.191 1.00 96.12 105 LYS A N 1
ATOM 822 C CA . LYS A 1 105 ? -2.809 12.797 3.563 1.00 96.12 105 LYS A CA 1
ATOM 823 C C . LYS A 1 105 ? -3.247 12.940 2.108 1.00 96.12 105 LYS A C 1
ATOM 825 O O . LYS A 1 105 ? -3.347 14.065 1.630 1.00 96.12 105 LYS A O 1
ATOM 830 N N . ALA A 1 106 ? -3.476 11.836 1.402 1.00 96.25 106 ALA A N 1
ATOM 831 C CA . ALA A 1 106 ? -3.913 11.875 0.015 1.00 96.25 106 ALA A CA 1
ATOM 832 C C . ALA A 1 106 ? -5.380 12.294 -0.130 1.00 96.25 106 ALA A C 1
ATOM 834 O O . ALA A 1 106 ? -5.728 12.838 -1.170 1.00 96.25 106 ALA A O 1
ATOM 835 N N . ILE A 1 107 ? -6.235 12.054 0.870 1.00 97.19 107 ILE A N 1
ATOM 836 C CA . ILE A 1 107 ? -7.671 12.358 0.793 1.00 97.19 107 ILE A CA 1
ATOM 837 C C . ILE A 1 107 ? -7.954 13.783 1.276 1.00 97.19 107 ILE A C 1
ATOM 839 O O . ILE A 1 107 ? -7.690 14.129 2.431 1.00 97.19 107 ILE A O 1
ATOM 843 N N . PHE A 1 108 ? -8.609 14.568 0.423 1.00 96.94 108 PHE A N 1
ATOM 844 C CA . PHE A 1 108 ? -9.072 15.919 0.725 1.00 96.94 108 PHE A CA 1
ATOM 845 C C . PHE A 1 108 ? -10.596 15.990 0.675 1.00 96.94 108 PHE A C 1
ATOM 847 O O . PHE A 1 108 ? -11.227 15.431 -0.222 1.00 96.94 108 PHE A O 1
ATOM 854 N N . VAL A 1 109 ? -11.177 16.719 1.628 1.00 96.62 109 VAL A N 1
ATOM 855 C CA . VAL A 1 109 ? -12.617 16.980 1.710 1.00 96.62 109 VAL A CA 1
ATOM 856 C C . VAL A 1 109 ? -12.842 18.485 1.619 1.00 96.62 109 VAL A C 1
ATOM 858 O O . VAL A 1 109 ? -12.265 19.250 2.394 1.00 96.62 109 VAL A O 1
ATOM 861 N N . LYS A 1 110 ? -13.687 18.919 0.681 1.00 94.56 110 LYS A N 1
ATOM 862 C CA . LYS A 1 110 ? -14.113 20.317 0.538 1.00 94.56 110 LYS A CA 1
ATOM 863 C C . LYS A 1 110 ? -15.631 20.372 0.396 1.00 94.56 110 LYS A C 1
ATOM 865 O O . LYS A 1 110 ? -16.170 20.119 -0.680 1.00 94.56 110 LYS A O 1
ATOM 870 N N . GLY A 1 111 ? -16.319 20.723 1.482 1.00 90.25 111 GLY A N 1
ATOM 871 C CA . GLY A 1 111 ? -17.776 20.596 1.549 1.00 90.25 111 GLY A CA 1
ATOM 872 C C . GLY A 1 111 ? -18.172 19.124 1.426 1.00 90.25 111 GLY A C 1
ATOM 873 O O . GLY A 1 111 ? -17.684 18.299 2.189 1.00 90.25 111 GLY A O 1
ATOM 874 N N . THR A 1 112 ? -19.005 18.796 0.440 1.00 87.50 112 THR A N 1
ATOM 875 C CA . THR A 1 112 ? -19.413 17.415 0.125 1.00 87.50 112 THR A CA 1
ATOM 876 C C . THR A 1 112 ? -18.494 16.717 -0.881 1.00 87.50 112 THR A C 1
ATOM 878 O O . THR A 1 112 ? -18.659 15.526 -1.139 1.00 87.50 112 THR A O 1
ATOM 881 N N . SER A 1 113 ? -17.530 17.437 -1.462 1.00 91.25 113 SER A N 1
ATOM 882 C CA . SER A 1 113 ? -16.626 16.892 -2.472 1.00 91.25 113 SER A CA 1
ATOM 883 C C . SER A 1 113 ? -15.428 16.201 -1.830 1.00 91.25 113 SER A C 1
ATOM 885 O O . SER A 1 113 ? -14.774 16.767 -0.951 1.00 91.25 113 SER A O 1
ATOM 887 N N . VAL A 1 114 ? -15.105 15.013 -2.341 1.00 96.25 114 VAL A N 1
ATOM 888 C CA . VAL A 1 114 ? -13.899 14.247 -2.003 1.00 96.25 114 VAL A CA 1
ATOM 889 C C . VAL A 1 114 ? -12.969 14.239 -3.208 1.00 96.25 114 VAL A C 1
ATOM 891 O O . VAL A 1 114 ? -13.415 14.036 -4.337 1.00 96.25 114 VAL A O 1
ATOM 894 N N . SER A 1 115 ? -11.677 14.437 -2.974 1.00 96.56 115 SER A N 1
ATOM 895 C CA . SER A 1 115 ? -10.625 14.264 -3.978 1.00 96.56 115 SER A CA 1
ATOM 896 C C . SER A 1 115 ? -9.434 13.516 -3.384 1.00 96.56 115 SER A C 1
ATOM 898 O O . SER A 1 115 ? -9.271 13.475 -2.163 1.00 96.56 115 SER A O 1
ATOM 900 N N . ALA A 1 116 ? -8.590 12.947 -4.244 1.00 96.50 116 ALA A N 1
ATOM 901 C CA . ALA A 1 116 ? -7.345 12.296 -3.854 1.00 96.50 116 ALA A CA 1
ATOM 902 C C . ALA A 1 116 ? -6.149 12.935 -4.582 1.00 96.50 116 ALA A C 1
ATOM 904 O O . ALA A 1 116 ? -6.307 13.352 -5.725 1.00 96.50 116 ALA A O 1
ATOM 905 N N . ASN A 1 117 ? -4.987 13.013 -3.928 1.00 95.88 117 ASN A N 1
ATOM 906 C CA . ASN A 1 117 ? -3.693 13.290 -4.562 1.00 95.88 117 ASN A CA 1
ATOM 907 C C . ASN A 1 117 ? -2.689 12.206 -4.139 1.00 95.88 117 ASN A C 1
ATOM 909 O O . ASN A 1 117 ? -2.118 12.238 -3.042 1.00 95.88 117 ASN A O 1
ATOM 913 N N . LEU A 1 118 ? -2.530 11.219 -5.013 1.00 95.81 118 LEU A N 1
ATOM 914 C CA . LEU A 1 118 ? -1.569 10.129 -4.922 1.00 95.81 118 LEU A CA 1
ATOM 915 C C . LEU A 1 118 ? -0.475 10.227 -5.989 1.00 95.81 118 LEU A C 1
ATOM 917 O O . LEU A 1 118 ? 0.547 9.552 -5.841 1.00 95.81 118 LEU A O 1
ATOM 921 N N . THR A 1 119 ? -0.689 10.999 -7.052 1.00 94.12 119 THR A N 1
ATOM 922 C CA . THR A 1 119 ? 0.255 11.148 -8.160 1.00 94.12 119 THR A CA 1
ATOM 923 C C . THR A 1 119 ? 0.078 12.498 -8.854 1.00 94.12 119 THR A C 1
ATOM 925 O O . THR A 1 119 ? -1.038 12.981 -9.028 1.00 94.12 119 THR A O 1
ATOM 928 N N . GLU A 1 120 ? 1.182 13.111 -9.282 1.00 91.31 120 GLU A N 1
ATOM 929 C CA . GLU A 1 120 ? 1.165 14.323 -10.120 1.00 91.31 120 GLU A CA 1
ATOM 930 C C . GLU A 1 120 ? 1.816 14.086 -11.489 1.00 91.31 120 GLU A C 1
ATOM 932 O O . GLU A 1 120 ? 1.729 14.928 -12.385 1.00 91.31 120 GLU A O 1
ATOM 937 N N . ASN A 1 121 ? 2.467 12.935 -11.665 1.00 86.44 121 ASN A N 1
ATOM 938 C CA . ASN A 1 121 ? 3.207 12.572 -12.861 1.00 86.44 121 ASN A CA 1
ATOM 939 C C . ASN A 1 121 ? 2.734 11.220 -13.383 1.00 86.44 121 ASN A C 1
ATOM 941 O O . ASN A 1 121 ? 2.326 10.343 -12.638 1.00 86.44 121 ASN A O 1
ATOM 945 N N . ALA A 1 122 ? 2.824 11.027 -14.690 1.00 83.81 122 ALA A N 1
ATOM 946 C CA . ALA A 1 122 ? 2.354 9.805 -15.313 1.00 83.81 122 ALA A CA 1
ATOM 947 C C . ALA A 1 122 ? 3.341 9.366 -16.389 1.00 83.81 122 ALA A C 1
ATOM 949 O O . ALA A 1 122 ? 3.655 10.132 -17.303 1.00 83.81 122 ALA A O 1
ATOM 950 N N . GLU A 1 123 ? 3.808 8.123 -16.303 1.00 82.31 123 GLU A N 1
ATOM 951 C CA . GLU A 1 123 ? 4.580 7.488 -17.364 1.00 82.31 123 GLU A CA 1
ATOM 952 C C . GLU A 1 123 ? 3.853 6.235 -17.850 1.00 82.31 123 GLU A C 1
ATOM 954 O O . GLU A 1 123 ? 3.315 5.450 -17.074 1.00 82.31 123 GLU A O 1
ATOM 959 N N . ALA A 1 124 ? 3.836 6.027 -19.164 1.00 78.94 124 ALA A N 1
ATOM 960 C CA . ALA A 1 124 ? 3.234 4.843 -19.754 1.00 78.94 124 ALA A CA 1
ATOM 961 C C . ALA A 1 124 ? 4.136 4.240 -20.828 1.00 78.94 124 ALA A C 1
ATOM 963 O O . ALA A 1 124 ? 4.800 4.989 -21.558 1.00 78.94 124 ALA A O 1
ATOM 964 N N . PRO A 1 125 ? 4.110 2.904 -20.990 1.00 74.31 125 PRO A N 1
ATOM 965 C CA . PRO A 1 125 ? 4.555 2.299 -22.230 1.00 74.31 125 PRO A CA 1
ATOM 966 C C . PRO A 1 125 ? 3.636 2.747 -23.378 1.00 74.31 125 PRO A C 1
ATOM 968 O O . PRO A 1 125 ? 2.464 3.091 -23.192 1.00 74.31 125 PRO A O 1
ATOM 971 N N . GLN A 1 126 ? 4.174 2.772 -24.595 1.00 69.19 126 GLN A N 1
ATOM 972 C CA . GLN A 1 126 ? 3.464 3.283 -25.766 1.00 69.19 126 GLN A CA 1
ATOM 973 C C . GLN A 1 126 ? 2.119 2.549 -25.963 1.00 69.19 126 GLN A C 1
ATOM 975 O O . GLN A 1 126 ? 2.081 1.323 -25.984 1.00 69.19 126 GLN A O 1
ATOM 980 N N . LYS A 1 127 ? 1.024 3.299 -26.175 1.00 76.06 127 LYS A N 1
ATOM 981 C CA . LYS A 1 127 ? -0.356 2.803 -26.412 1.00 76.06 127 LYS A CA 1
ATOM 982 C C . LYS A 1 127 ? -1.111 2.240 -25.195 1.00 76.06 127 LYS A C 1
ATOM 984 O O . LYS A 1 127 ? -2.208 1.721 -25.387 1.00 76.06 127 LYS A O 1
ATOM 989 N N . GLN A 1 128 ? -0.592 2.366 -23.975 1.00 80.94 128 GLN A N 1
ATOM 990 C CA . GLN A 1 128 ? -1.342 2.044 -22.753 1.00 80.94 128 GLN A CA 1
ATOM 991 C C . GLN A 1 128 ? -1.619 3.316 -21.941 1.00 80.94 128 GLN A C 1
ATOM 993 O O . GLN A 1 128 ? -0.788 4.225 -21.941 1.00 80.94 128 GLN A O 1
ATOM 998 N N . PRO A 1 129 ? -2.764 3.423 -21.244 1.00 86.06 129 PRO A N 1
ATOM 999 C CA . PRO A 1 129 ? -2.958 4.483 -20.264 1.00 86.06 129 PRO A CA 1
ATOM 1000 C C . PRO A 1 129 ? -1.947 4.337 -19.108 1.00 86.06 129 PRO A C 1
ATOM 1002 O O . PRO A 1 129 ? -1.686 3.205 -18.687 1.00 86.06 129 PRO A O 1
ATOM 1005 N N . PRO A 1 130 ? -1.399 5.442 -18.565 1.00 89.94 130 PRO A N 1
ATOM 1006 C CA . PRO A 1 130 ? -0.493 5.389 -17.418 1.00 89.94 130 PRO A CA 1
ATOM 1007 C C . PRO A 1 130 ? -1.149 4.734 -16.204 1.00 89.94 130 PRO A C 1
ATOM 1009 O O . PRO A 1 130 ? -2.355 4.876 -15.979 1.00 89.94 130 PRO A O 1
ATOM 1012 N N . PHE A 1 131 ? -0.374 3.986 -15.428 1.00 92.31 131 PHE A N 1
ATOM 1013 C CA . PHE A 1 131 ? -0.911 3.207 -14.315 1.00 92.31 131 PHE A CA 1
ATOM 1014 C C . PHE A 1 131 ? -1.254 4.088 -13.105 1.00 92.31 131 PHE A C 1
ATOM 1016 O O . PHE A 1 131 ? -2.270 3.861 -12.453 1.00 92.31 131 PHE A O 1
ATOM 1023 N N . GLU A 1 132 ? -0.460 5.120 -12.838 1.00 93.88 132 GLU A N 1
ATOM 1024 C CA . GLU A 1 132 ? -0.567 5.970 -11.653 1.00 93.88 132 GLU A CA 1
ATOM 1025 C C . GLU A 1 132 ? -1.923 6.689 -11.563 1.00 93.88 132 GLU A C 1
ATOM 1027 O O . GLU A 1 132 ? -2.612 6.521 -10.551 1.00 93.88 132 GLU A O 1
ATOM 1032 N N . PRO A 1 133 ? -2.409 7.381 -12.617 1.00 94.31 133 PRO A N 1
ATOM 1033 C CA . PRO A 1 133 ? -3.723 8.019 -12.578 1.00 94.31 133 PRO A CA 1
ATOM 1034 C C . PRO A 1 133 ? -4.860 6.997 -12.479 1.00 94.31 133 PRO A C 1
ATOM 1036 O O . PRO A 1 133 ? -5.899 7.263 -11.883 1.00 94.31 133 PRO A O 1
ATOM 1039 N N . GLN A 1 134 ? -4.682 5.799 -13.044 1.00 95.06 134 GLN A N 1
ATOM 1040 C CA . GLN A 1 134 ? -5.677 4.732 -12.933 1.00 95.06 134 GLN A CA 1
ATOM 1041 C C . GLN A 1 134 ? -5.778 4.197 -11.500 1.00 95.06 134 GLN A C 1
ATOM 1043 O O . GLN A 1 134 ? -6.886 3.939 -11.023 1.00 95.06 134 GLN A O 1
ATOM 1048 N N . PHE A 1 135 ? -4.641 4.060 -10.813 1.00 96.31 135 PHE A N 1
ATOM 1049 C CA . PHE A 1 135 ? -4.586 3.689 -9.404 1.00 96.31 135 PHE A CA 1
ATOM 1050 C C . PHE A 1 135 ? -5.268 4.745 -8.529 1.00 96.31 135 PHE A C 1
ATOM 1052 O O . PHE A 1 135 ? -6.105 4.388 -7.697 1.00 96.31 135 PHE A O 1
ATOM 1059 N N . GLU A 1 136 ? -4.958 6.027 -8.747 1.00 97.31 136 GLU A N 1
ATOM 1060 C CA . GLU A 1 136 ? -5.554 7.145 -8.008 1.00 97.31 136 GLU A CA 1
ATOM 1061 C C . GLU A 1 136 ? -7.065 7.245 -8.225 1.00 97.31 136 GLU A C 1
ATOM 1063 O O . GLU A 1 136 ? -7.818 7.320 -7.255 1.00 97.31 136 GLU A O 1
ATOM 1068 N N . ILE A 1 137 ? -7.532 7.177 -9.475 1.00 96.88 137 ILE A N 1
ATOM 1069 C CA . ILE A 1 137 ? -8.967 7.206 -9.781 1.00 96.88 137 ILE A CA 1
ATOM 1070 C C . ILE A 1 137 ? -9.677 6.041 -9.092 1.00 96.88 137 ILE A C 1
ATOM 1072 O O . ILE A 1 137 ? -10.747 6.232 -8.520 1.00 96.88 137 ILE A O 1
ATOM 1076 N N . ALA A 1 138 ? -9.101 4.835 -9.112 1.00 97.62 138 ALA A N 1
ATOM 1077 C CA . ALA A 1 138 ? -9.710 3.689 -8.446 1.00 97.62 138 ALA A CA 1
ATOM 1078 C C . ALA A 1 138 ? -9.760 3.847 -6.922 1.00 97.62 138 ALA A C 1
ATOM 1080 O O . ALA A 1 138 ? -10.767 3.491 -6.310 1.00 97.62 138 ALA A O 1
ATOM 1081 N N . PHE A 1 139 ? -8.720 4.427 -6.321 1.00 98.12 139 PHE A N 1
ATOM 1082 C CA . PHE A 1 139 ? -8.714 4.776 -4.904 1.00 98.12 139 PHE A CA 1
ATOM 1083 C C . PHE A 1 139 ? -9.799 5.811 -4.574 1.00 98.12 139 PHE A C 1
ATOM 1085 O O . PHE A 1 139 ? -10.605 5.595 -3.670 1.00 98.12 139 PHE A O 1
ATOM 1092 N N . LEU A 1 140 ? -9.886 6.893 -5.354 1.00 97.81 140 LEU A N 1
ATOM 1093 C CA . LEU A 1 140 ? -10.902 7.929 -5.183 1.00 97.81 140 LEU A CA 1
ATOM 1094 C C . LEU A 1 140 ? -12.318 7.357 -5.305 1.00 97.81 140 LEU A C 1
ATOM 1096 O O . LEU A 1 140 ? -13.165 7.647 -4.466 1.00 97.81 140 LEU A O 1
ATOM 1100 N N . MET A 1 141 ? -12.578 6.507 -6.301 1.00 97.31 141 MET A N 1
ATOM 1101 C CA . MET A 1 141 ? -13.881 5.846 -6.457 1.00 97.31 141 MET A CA 1
ATOM 1102 C C . MET A 1 141 ? -14.228 4.946 -5.268 1.00 97.31 141 MET A C 1
ATOM 1104 O O . MET A 1 141 ? -15.398 4.849 -4.909 1.00 97.31 141 MET A O 1
ATOM 1108 N N . GLY A 1 142 ? -13.232 4.337 -4.619 1.00 97.31 142 GLY A N 1
ATOM 1109 C CA . GLY A 1 142 ? -13.435 3.618 -3.363 1.00 97.31 142 GLY A CA 1
ATOM 1110 C C . GLY A 1 142 ? -13.818 4.528 -2.191 1.00 97.31 142 GLY A C 1
ATOM 1111 O O . GLY A 1 142 ? -14.535 4.080 -1.300 1.00 97.31 142 GLY A O 1
ATOM 1112 N N . ALA A 1 143 ? -13.383 5.793 -2.202 1.00 97.38 143 ALA A N 1
ATOM 1113 C CA . ALA A 1 143 ? -13.666 6.792 -1.167 1.00 97.38 143 ALA A CA 1
ATOM 1114 C C . ALA A 1 143 ? -14.998 7.536 -1.357 1.00 97.38 143 ALA A C 1
ATOM 1116 O O . ALA A 1 143 ? -15.583 7.989 -0.374 1.00 97.38 143 ALA A O 1
ATOM 1117 N N . VAL A 1 144 ? -15.507 7.635 -2.592 1.00 95.38 144 VAL A N 1
ATOM 1118 C CA . VAL A 1 144 ? -16.769 8.329 -2.921 1.00 95.38 144 VAL A CA 1
ATOM 1119 C C . VAL A 1 144 ? -17.957 7.929 -2.029 1.00 95.38 144 VAL A C 1
ATOM 1121 O O . VAL A 1 144 ? -18.654 8.843 -1.587 1.00 95.38 144 VAL A O 1
ATOM 1124 N N . PRO A 1 145 ? -18.202 6.640 -1.703 1.00 95.81 145 PRO A N 1
ATOM 1125 C CA . PRO A 1 145 ? -19.332 6.245 -0.856 1.00 95.81 145 PRO A CA 1
ATOM 1126 C C . PRO A 1 145 ? -19.339 6.883 0.537 1.00 95.81 145 PRO A C 1
ATOM 1128 O O . PRO A 1 145 ? -20.401 7.003 1.140 1.00 95.81 145 PRO A O 1
ATOM 1131 N N . PHE A 1 146 ? -18.177 7.302 1.044 1.00 96.19 146 PHE A N 1
ATOM 1132 C CA . PHE A 1 146 ? -18.062 7.954 2.345 1.00 96.19 146 PHE A CA 1
ATOM 1133 C C . PHE A 1 146 ? -18.302 9.466 2.283 1.00 96.19 146 PHE A C 1
ATOM 1135 O O . PHE A 1 146 ? -18.556 10.075 3.318 1.00 96.19 146 PHE A O 1
ATOM 1142 N N . GLY A 1 147 ? -18.209 10.099 1.108 1.00 95.00 147 GLY A N 1
ATOM 1143 C CA . GLY A 1 147 ? -18.329 11.553 0.983 1.00 95.00 147 GLY A CA 1
ATOM 1144 C C . GLY A 1 147 ? -17.429 12.300 1.980 1.00 95.00 147 GLY A C 1
ATOM 1145 O O . GLY A 1 147 ? -16.288 11.910 2.231 1.00 95.00 147 GLY A O 1
ATOM 1146 N N . SER A 1 148 ? -17.953 13.359 2.599 1.00 94.38 148 SER A N 1
ATOM 1147 C CA . SER A 1 148 ? -17.236 14.105 3.644 1.00 94.38 148 SER A CA 1
ATOM 1148 C C . SER A 1 148 ? -16.879 13.264 4.871 1.00 94.38 148 SER A C 1
ATOM 1150 O O . SER A 1 148 ? -15.880 13.548 5.534 1.00 94.38 148 SER A O 1
ATOM 1152 N N . ASP A 1 149 ? -17.639 12.200 5.136 1.00 96.50 149 ASP A N 1
ATOM 1153 C CA . ASP A 1 149 ? -17.462 11.334 6.303 1.00 96.50 149 ASP A CA 1
ATOM 1154 C C . AS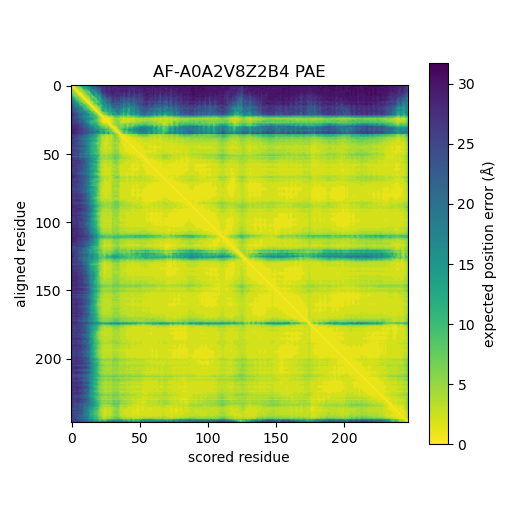P A 1 149 ? -16.262 10.400 6.148 1.00 96.50 149 ASP A C 1
ATOM 1156 O O . ASP A 1 149 ? -15.920 9.670 7.076 1.00 96.50 149 ASP A O 1
ATOM 1160 N N . VAL A 1 150 ? -15.552 10.438 5.014 1.00 97.62 150 VAL A N 1
ATOM 1161 C CA . VAL A 1 150 ? -14.265 9.748 4.856 1.00 97.62 150 VAL A CA 1
ATOM 1162 C C . VAL A 1 150 ? -13.238 10.214 5.898 1.00 97.62 150 VAL A C 1
ATOM 1164 O O . VAL A 1 150 ? -12.347 9.449 6.270 1.00 97.62 150 VAL A O 1
ATOM 1167 N N . LYS A 1 151 ? -13.390 11.439 6.429 1.00 96.56 151 LYS A N 1
ATOM 1168 C CA . LYS A 1 151 ? -12.571 11.996 7.512 1.00 96.56 151 LYS A CA 1
ATOM 1169 C C . LYS A 1 151 ? -13.333 12.011 8.852 1.00 96.56 151 LYS A C 1
ATOM 1171 O O . LYS A 1 151 ? -14.499 12.389 8.870 1.00 96.56 151 LYS A O 1
ATOM 1176 N N . PRO A 1 152 ? -12.687 11.643 9.979 1.00 96.38 152 PRO A N 1
ATOM 1177 C CA . PRO A 1 152 ? -11.331 11.099 10.074 1.00 96.38 152 PRO A CA 1
ATOM 1178 C C . PRO A 1 152 ? -11.234 9.716 9.417 1.00 96.38 152 PRO A C 1
ATOM 1180 O O . PRO A 1 152 ? -12.184 8.926 9.464 1.00 96.38 152 PRO A O 1
ATOM 1183 N N . LEU A 1 153 ? -10.081 9.438 8.803 1.00 98.06 153 LEU A N 1
ATOM 1184 C CA . LEU A 1 153 ? -9.827 8.147 8.181 1.00 98.06 153 LEU A CA 1
ATOM 1185 C C . LEU A 1 153 ? -9.540 7.099 9.264 1.00 98.06 153 LEU A C 1
ATOM 1187 O O . LEU A 1 153 ? -8.709 7.325 10.156 1.00 98.06 153 LEU A O 1
ATOM 1191 N N . THR A 1 154 ? -10.230 5.965 9.165 1.00 98.56 154 THR A N 1
ATOM 1192 C CA . THR A 1 154 ? -10.104 4.787 10.036 1.00 98.56 154 THR A CA 1
ATOM 1193 C C . THR A 1 154 ? -9.577 3.599 9.227 1.00 98.56 154 THR A C 1
ATOM 1195 O O . THR A 1 154 ? -9.675 3.600 7.995 1.00 98.56 154 THR A O 1
ATOM 1198 N N . ILE A 1 155 ? -9.027 2.579 9.888 1.00 98.69 155 ILE A N 1
ATOM 1199 C CA . ILE A 1 155 ? -8.594 1.328 9.239 1.00 98.69 155 ILE A CA 1
ATOM 1200 C C . ILE A 1 155 ? -9.771 0.681 8.511 1.00 98.69 155 ILE A C 1
ATOM 1202 O O . ILE A 1 155 ? -9.609 0.263 7.364 1.00 98.69 155 ILE A O 1
ATOM 1206 N N . HIS A 1 156 ? -10.957 0.665 9.124 1.00 98.44 156 HIS A N 1
ATOM 1207 C CA . HIS A 1 156 ? -12.165 0.144 8.482 1.00 98.44 156 HIS A CA 1
ATOM 1208 C C . HIS A 1 156 ? -12.478 0.857 7.151 1.00 98.44 156 HIS A C 1
ATOM 1210 O O . HIS A 1 156 ? -12.628 0.203 6.120 1.00 98.44 156 HIS A O 1
ATOM 1216 N N . LYS A 1 157 ? -12.467 2.201 7.128 1.00 98.69 157 LYS A N 1
ATOM 1217 C CA . LYS A 1 157 ? -12.697 2.976 5.894 1.00 98.69 157 LYS A CA 1
ATOM 1218 C C . LYS A 1 157 ? -11.630 2.688 4.838 1.00 98.69 157 LYS A C 1
ATOM 1220 O O . LYS A 1 157 ? -11.966 2.491 3.676 1.00 98.69 157 LYS A O 1
ATOM 1225 N N . VAL A 1 158 ? -10.349 2.623 5.217 1.00 98.44 158 VAL A N 1
ATOM 1226 C CA . VAL A 1 158 ? -9.268 2.275 4.271 1.00 98.44 158 VAL A CA 1
ATOM 1227 C C . VAL A 1 158 ? -9.441 0.865 3.721 1.00 98.44 158 VAL A C 1
ATOM 1229 O O . VAL A 1 158 ? -9.227 0.658 2.529 1.00 98.44 158 VAL A O 1
ATOM 1232 N N . CYS A 1 159 ? -9.849 -0.095 4.550 1.00 98.56 159 CYS A N 1
ATOM 1233 C CA . CYS A 1 159 ? -10.136 -1.455 4.109 1.00 98.56 159 CYS A CA 1
ATOM 1234 C C . CYS A 1 159 ? -11.210 -1.463 3.011 1.00 98.56 159 CYS A C 1
ATOM 1236 O O . CYS A 1 159 ? -10.989 -2.053 1.950 1.00 98.56 159 CYS A O 1
ATOM 1238 N N . ASP A 1 160 ? -12.323 -0.758 3.214 1.00 98.56 160 ASP A N 1
ATOM 1239 C CA . ASP A 1 160 ? -13.405 -0.665 2.229 1.00 98.56 160 ASP A CA 1
ATOM 1240 C C . ASP A 1 160 ? -12.981 0.068 0.955 1.00 98.56 160 ASP A C 1
ATOM 1242 O O . ASP A 1 160 ? -13.230 -0.417 -0.154 1.00 98.56 160 ASP A O 1
ATOM 1246 N N . ILE A 1 161 ? -12.269 1.192 1.093 1.00 98.69 161 ILE A N 1
ATOM 1247 C CA . ILE A 1 161 ? -11.714 1.938 -0.043 1.00 98.69 161 ILE A CA 1
ATOM 1248 C C . ILE A 1 161 ? -10.806 1.029 -0.876 1.00 98.69 161 ILE A C 1
ATOM 1250 O O . ILE A 1 161 ? -10.982 0.934 -2.090 1.00 98.69 161 ILE A O 1
ATOM 1254 N N . ARG A 1 162 ? -9.867 0.319 -0.236 1.00 98.31 162 ARG A N 1
ATOM 1255 C CA . ARG A 1 162 ? -8.926 -0.589 -0.910 1.00 98.31 162 ARG A CA 1
ATOM 1256 C C . ARG A 1 162 ? -9.643 -1.774 -1.550 1.00 98.31 162 ARG A C 1
ATOM 1258 O O . ARG A 1 162 ? -9.296 -2.166 -2.660 1.00 98.31 162 ARG A O 1
ATOM 1265 N N . LYS A 1 163 ? -10.668 -2.330 -0.900 1.00 98.00 163 LYS A N 1
ATOM 1266 C CA . LYS A 1 163 ? -11.466 -3.429 -1.461 1.00 98.00 163 LYS A CA 1
ATOM 1267 C C . LYS A 1 163 ? -12.195 -2.988 -2.735 1.00 98.00 163 LYS A C 1
ATOM 1269 O O . LYS A 1 163 ? -12.138 -3.693 -3.743 1.00 98.00 163 LYS A O 1
ATOM 1274 N N . ASN A 1 164 ? -12.805 -1.802 -2.720 1.00 97.44 164 ASN A N 1
ATOM 1275 C CA . ASN A 1 164 ? -13.476 -1.216 -3.885 1.00 97.44 164 ASN A CA 1
ATOM 1276 C C . ASN A 1 164 ? -12.486 -0.831 -4.993 1.00 97.44 164 ASN A C 1
ATOM 1278 O O . ASN A 1 164 ? -12.742 -1.089 -6.170 1.00 97.44 164 ASN A O 1
ATOM 1282 N N . GLN A 1 165 ? -11.331 -0.275 -4.623 1.00 97.44 165 GLN A N 1
ATOM 1283 C CA . GLN A 1 165 ? -10.241 0.029 -5.547 1.00 97.44 165 GLN A CA 1
ATOM 1284 C C . GLN A 1 165 ? -9.795 -1.231 -6.299 1.00 97.44 165 GLN A C 1
ATOM 1286 O O . GLN A 1 165 ? -9.729 -1.224 -7.529 1.00 97.44 165 GLN A O 1
ATOM 1291 N N . LEU A 1 166 ? -9.525 -2.323 -5.578 1.00 96.62 166 LEU A N 1
ATOM 1292 C CA . LEU A 1 166 ? -9.084 -3.588 -6.168 1.00 96.62 166 LEU A CA 1
ATOM 1293 C C . LEU A 1 166 ? -10.145 -4.195 -7.085 1.00 96.62 166 LEU A C 1
ATOM 1295 O O . LEU A 1 166 ? -9.811 -4.649 -8.179 1.00 96.62 166 LEU A O 1
ATOM 1299 N N . ALA A 1 167 ? -11.419 -4.136 -6.689 1.00 96.00 167 ALA A N 1
ATOM 1300 C CA . ALA A 1 167 ? -12.524 -4.574 -7.536 1.00 96.00 167 ALA A CA 1
ATOM 1301 C C . ALA A 1 167 ? -12.579 -3.784 -8.856 1.00 96.00 167 ALA A C 1
ATOM 1303 O O . ALA A 1 167 ? -12.719 -4.383 -9.925 1.00 96.00 167 ALA A O 1
ATOM 1304 N N . LEU A 1 168 ? -12.404 -2.458 -8.809 1.00 96.00 168 LEU A N 1
ATOM 1305 C CA . LEU A 1 168 ? -12.416 -1.621 -10.010 1.00 96.00 168 LEU A CA 1
ATOM 1306 C C . LEU A 1 168 ? -11.207 -1.882 -10.917 1.00 96.00 168 LEU A C 1
ATOM 1308 O O . LEU A 1 168 ? -11.365 -1.980 -12.137 1.00 96.00 168 LEU A O 1
ATOM 1312 N N . LEU A 1 169 ? -10.006 -2.004 -10.345 1.00 94.00 169 LEU A N 1
ATOM 1313 C CA . LEU A 1 169 ? -8.798 -2.331 -11.108 1.00 94.00 169 LEU A CA 1
ATOM 1314 C C . LEU A 1 169 ? -8.938 -3.701 -11.786 1.00 94.00 169 LEU A C 1
ATOM 1316 O O . LEU A 1 169 ? -8.677 -3.815 -12.984 1.00 94.00 169 LEU A O 1
ATOM 1320 N N . ALA A 1 170 ? -9.447 -4.708 -11.069 1.00 92.81 170 ALA A N 1
ATOM 1321 C CA . ALA A 1 170 ? -9.710 -6.038 -11.613 1.00 92.81 170 ALA A CA 1
ATOM 1322 C C . ALA A 1 170 ? -10.757 -6.012 -12.739 1.00 92.81 170 ALA A C 1
ATOM 1324 O O . ALA A 1 170 ? -10.525 -6.582 -13.808 1.00 92.81 170 ALA A O 1
ATOM 1325 N N . GLN A 1 171 ? -11.872 -5.297 -12.551 1.00 92.81 171 GLN A N 1
ATOM 1326 C CA . GLN A 1 171 ? -12.917 -5.137 -13.569 1.00 92.81 171 GLN A CA 1
ATOM 1327 C C . GLN A 1 171 ? -12.364 -4.518 -14.858 1.00 92.81 171 GLN A C 1
ATOM 1329 O O . GLN A 1 171 ? -12.688 -4.963 -15.961 1.00 92.81 171 GLN A O 1
ATOM 1334 N N . LYS A 1 172 ? -11.502 -3.506 -14.725 1.00 89.69 172 LYS A N 1
ATOM 1335 C CA . LYS A 1 172 ? -10.850 -2.833 -15.854 1.00 89.69 172 LYS A CA 1
ATOM 1336 C C . LYS A 1 172 ? -9.640 -3.596 -16.404 1.00 89.69 172 LYS A C 1
ATOM 1338 O O . LYS A 1 172 ? -9.038 -3.138 -17.371 1.00 89.69 172 LYS A O 1
ATOM 1343 N N . LYS A 1 173 ? -9.291 -4.751 -15.820 1.00 87.75 173 LYS A N 1
ATOM 1344 C CA . LYS A 1 173 ? -8.095 -5.549 -16.146 1.00 87.75 173 LYS A CA 1
ATOM 1345 C C . LYS A 1 173 ? -6.791 -4.748 -16.020 1.00 87.75 173 LYS A C 1
ATOM 1347 O O . LYS A 1 173 ? -5.826 -5.003 -16.737 1.00 87.75 173 LYS A O 1
ATOM 1352 N N . ILE A 1 174 ? -6.765 -3.779 -15.107 1.00 85.12 174 ILE A N 1
ATOM 1353 C CA . ILE A 1 174 ? -5.602 -2.941 -14.818 1.00 85.12 174 ILE A CA 1
ATOM 1354 C C . ILE A 1 174 ? -4.753 -3.652 -13.768 1.00 85.12 174 ILE A C 1
ATOM 1356 O O . ILE A 1 174 ? -5.270 -4.117 -12.754 1.00 85.12 174 ILE A O 1
ATOM 1360 N N . ALA A 1 175 ? -3.440 -3.697 -14.000 1.00 71.62 175 ALA A N 1
ATOM 1361 C CA . ALA A 1 175 ? -2.454 -4.124 -13.010 1.00 71.62 175 ALA A CA 1
ATOM 1362 C C . ALA A 1 175 ? -2.677 -5.529 -12.432 1.00 71.62 175 ALA A C 1
ATOM 1364 O O . ALA A 1 175 ? -2.564 -5.743 -11.226 1.00 71.62 175 ALA A O 1
ATOM 1365 N N . ALA A 1 176 ? -2.934 -6.511 -13.300 1.00 83.81 176 ALA A N 1
ATOM 1366 C CA . ALA A 1 176 ? -2.840 -7.927 -12.948 1.00 83.81 176 ALA A CA 1
ATOM 1367 C C . ALA A 1 176 ? -1.366 -8.317 -12.694 1.00 83.81 176 ALA A C 1
ATOM 1369 O O . ALA A 1 176 ? -0.677 -8.858 -13.560 1.00 83.81 176 ALA A O 1
ATOM 1370 N N . ASN A 1 177 ? -0.874 -8.036 -11.492 1.00 92.25 177 ASN A N 1
ATOM 1371 C CA . ASN A 1 177 ? 0.507 -8.218 -11.059 1.00 92.25 177 ASN A CA 1
ATOM 1372 C C . ASN A 1 177 ? 0.557 -9.105 -9.803 1.00 92.25 177 ASN A C 1
ATOM 1374 O O . ASN A 1 177 ? -0.478 -9.573 -9.325 1.00 92.25 177 ASN A O 1
ATOM 1378 N N . ASP A 1 178 ? 1.754 -9.413 -9.308 1.00 95.00 178 ASP A N 1
ATOM 1379 C CA . ASP A 1 178 ? 1.904 -10.311 -8.154 1.00 95.00 178 ASP A CA 1
ATOM 1380 C C . ASP A 1 178 ? 1.232 -9.750 -6.893 1.00 95.00 178 ASP A C 1
ATOM 1382 O O . ASP A 1 178 ? 0.577 -10.502 -6.170 1.00 95.00 178 ASP A O 1
ATOM 1386 N N . LEU A 1 179 ? 1.309 -8.433 -6.666 1.00 96.75 179 LEU A N 1
ATOM 1387 C CA . LEU A 1 179 ? 0.673 -7.789 -5.515 1.00 96.75 179 LEU A CA 1
ATOM 1388 C C . LEU A 1 179 ? -0.860 -7.859 -5.593 1.00 96.75 179 LEU A C 1
ATOM 1390 O O . LEU A 1 179 ? -1.499 -8.247 -4.620 1.00 96.75 179 LEU A O 1
ATOM 1394 N N . SER A 1 180 ? -1.464 -7.548 -6.742 1.00 95.50 180 SER A N 1
ATOM 1395 C CA . SER A 1 180 ? -2.926 -7.593 -6.878 1.00 95.50 180 SER A CA 1
ATOM 1396 C C . SER A 1 180 ? -3.473 -9.018 -6.837 1.00 95.50 180 SER A C 1
ATOM 1398 O O . SER A 1 180 ? -4.538 -9.248 -6.263 1.00 95.50 180 SER A O 1
ATOM 1400 N N . ARG A 1 181 ? -2.726 -10.006 -7.351 1.00 95.81 181 ARG A N 1
ATOM 1401 C CA . ARG A 1 181 ? -3.054 -11.431 -7.169 1.00 95.81 181 ARG A CA 1
ATOM 1402 C C . ARG A 1 181 ? -3.028 -11.835 -5.702 1.00 95.81 181 ARG A C 1
ATOM 1404 O O . ARG A 1 181 ? -3.943 -12.520 -5.249 1.00 95.81 181 ARG A O 1
ATOM 1411 N N . TRP A 1 182 ? -2.013 -11.395 -4.964 1.00 97.62 182 TRP A N 1
ATOM 1412 C CA . TRP A 1 182 ? -1.926 -11.618 -3.526 1.00 97.62 182 TRP A CA 1
ATOM 1413 C C . TRP A 1 182 ? -3.111 -10.999 -2.787 1.00 97.62 182 TRP A C 1
ATOM 1415 O O . TRP A 1 182 ? -3.826 -11.705 -2.080 1.00 97.62 182 TRP A O 1
ATOM 1425 N N . GLN A 1 183 ? -3.394 -9.719 -3.023 1.00 98.06 183 GLN A N 1
ATOM 1426 C CA . GLN A 1 183 ? -4.530 -9.026 -2.416 1.00 98.06 183 GLN A CA 1
ATOM 1427 C C . GLN A 1 183 ? -5.862 -9.717 -2.749 1.00 98.06 183 GLN A C 1
ATOM 1429 O O . GLN A 1 183 ? -6.699 -9.905 -1.867 1.00 98.06 183 GLN A O 1
ATOM 1434 N N . GLN A 1 184 ? -6.043 -10.177 -3.990 1.00 96.88 184 GLN A N 1
ATOM 1435 C CA . GLN A 1 184 ? -7.230 -10.933 -4.387 1.00 96.88 184 GLN A CA 1
ATOM 1436 C C . GLN A 1 184 ? -7.325 -12.288 -3.673 1.00 96.88 184 GLN A C 1
ATOM 1438 O O . GLN A 1 184 ? -8.426 -12.698 -3.303 1.00 96.88 184 GLN A O 1
ATOM 1443 N N . ALA A 1 185 ? -6.206 -12.980 -3.442 1.00 97.75 185 ALA A N 1
ATOM 1444 C CA . ALA A 1 185 ? -6.186 -14.215 -2.660 1.00 97.75 185 ALA A CA 1
ATOM 1445 C C . ALA A 1 185 ? -6.597 -13.958 -1.201 1.00 97.75 185 ALA A C 1
ATOM 1447 O O . ALA A 1 185 ? -7.432 -14.687 -0.667 1.00 97.75 185 ALA A O 1
ATOM 1448 N N . VAL A 1 186 ? -6.103 -12.872 -0.594 1.00 98.62 186 VAL A N 1
ATOM 1449 C CA . VAL A 1 186 ? -6.494 -12.437 0.758 1.00 98.62 186 VAL A CA 1
ATOM 1450 C C . VAL A 1 186 ? -7.996 -12.108 0.828 1.00 98.62 186 VAL A C 1
ATOM 1452 O O . VAL A 1 186 ? -8.676 -12.523 1.769 1.00 98.62 186 VAL A O 1
ATOM 1455 N N . ILE A 1 187 ? -8.537 -11.398 -0.173 1.00 98.19 187 ILE A N 1
ATOM 1456 C CA . ILE A 1 187 ? -9.977 -11.095 -0.283 1.00 98.19 187 ILE A CA 1
ATOM 1457 C C . ILE A 1 187 ? -10.796 -12.378 -0.408 1.00 98.19 187 ILE A C 1
ATOM 1459 O O . ILE A 1 187 ? -11.767 -12.558 0.323 1.00 98.19 187 ILE A O 1
ATOM 1463 N N . THR A 1 188 ? -10.395 -13.273 -1.308 1.00 97.94 188 THR A N 1
ATOM 1464 C CA . THR A 1 188 ? -11.115 -14.522 -1.596 1.00 97.94 188 THR A CA 1
ATOM 1465 C C . THR A 1 188 ? -11.119 -15.459 -0.387 1.00 97.94 188 THR A C 1
ATOM 1467 O O . THR A 1 188 ? -12.108 -16.142 -0.145 1.00 97.94 188 THR A O 1
ATOM 1470 N N . ALA A 1 189 ? -10.052 -15.447 0.415 1.00 98.44 189 ALA A N 1
ATOM 1471 C CA . ALA A 1 189 ? -9.969 -16.188 1.670 1.00 98.44 189 ALA A CA 1
ATOM 1472 C C . ALA A 1 189 ? -10.760 -15.546 2.831 1.00 98.44 189 ALA A C 1
ATOM 1474 O O . ALA A 1 189 ? -10.816 -16.117 3.916 1.00 98.44 189 ALA A O 1
ATOM 1475 N N . GLY A 1 190 ? -11.364 -14.368 2.635 1.00 98.38 190 GLY A N 1
ATOM 1476 C CA . GLY A 1 190 ? -12.138 -13.6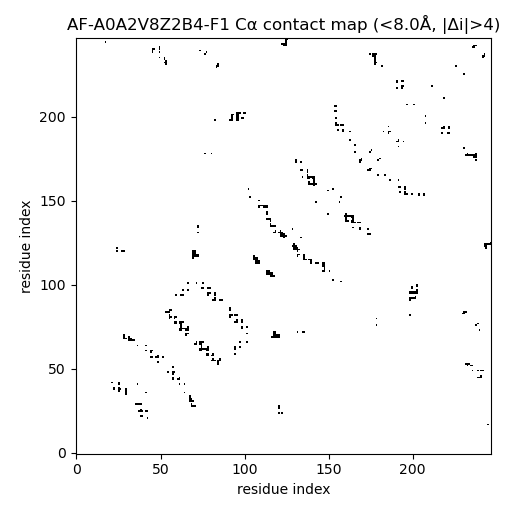73 3.669 1.00 98.38 190 GLY A CA 1
ATOM 1477 C C . GLY A 1 190 ? -11.290 -12.967 4.732 1.00 98.38 190 GLY A C 1
ATOM 1478 O O . GLY A 1 190 ? -11.804 -12.612 5.790 1.00 98.38 190 GLY A O 1
ATOM 1479 N N . HIS A 1 191 ? -9.998 -12.737 4.474 1.00 98.69 191 HIS A N 1
ATOM 1480 C CA . HIS A 1 191 ? -9.071 -12.181 5.465 1.00 98.69 191 HIS A CA 1
ATOM 1481 C C . HIS A 1 191 ? -8.722 -10.703 5.260 1.00 98.69 191 HIS A C 1
ATOM 1483 O O . HIS A 1 191 ? -7.950 -10.152 6.039 1.00 98.69 191 HIS A O 1
ATOM 1489 N N . PHE A 1 192 ? -9.275 -10.041 4.241 1.00 98.69 192 PHE A N 1
ATOM 1490 C CA . PHE A 1 192 ? -8.830 -8.698 3.850 1.00 98.69 192 PHE A CA 1
ATOM 1491 C C . PHE A 1 192 ? -8.977 -7.638 4.946 1.00 98.69 192 PHE A C 1
ATOM 1493 O O . PHE A 1 192 ? -8.105 -6.788 5.086 1.00 98.69 192 PHE A O 1
ATOM 1500 N N . GLU A 1 193 ? -10.019 -7.713 5.768 1.00 98.62 193 GLU A N 1
ATOM 1501 C CA . GLU A 1 193 ? -10.177 -6.807 6.908 1.00 98.62 193 GLU A CA 1
ATOM 1502 C C . GLU A 1 193 ? -9.080 -7.023 7.959 1.00 98.62 193 GLU A C 1
ATOM 1504 O O . GLU A 1 193 ? -8.316 -6.105 8.249 1.00 98.62 193 GLU A O 1
ATOM 1509 N N . ALA A 1 194 ? -8.926 -8.253 8.459 1.00 98.75 194 ALA A N 1
ATOM 1510 C CA . ALA A 1 194 ? -7.877 -8.605 9.416 1.00 98.75 194 ALA A CA 1
ATOM 1511 C C . ALA A 1 194 ? -6.467 -8.287 8.886 1.00 98.75 194 ALA A C 1
ATOM 1513 O O . ALA A 1 194 ? -5.604 -7.846 9.645 1.00 98.75 194 ALA A O 1
ATOM 1514 N N . TYR A 1 195 ? -6.252 -8.448 7.579 1.00 98.75 195 TYR A N 1
ATOM 1515 C CA . TYR A 1 195 ? -5.033 -8.035 6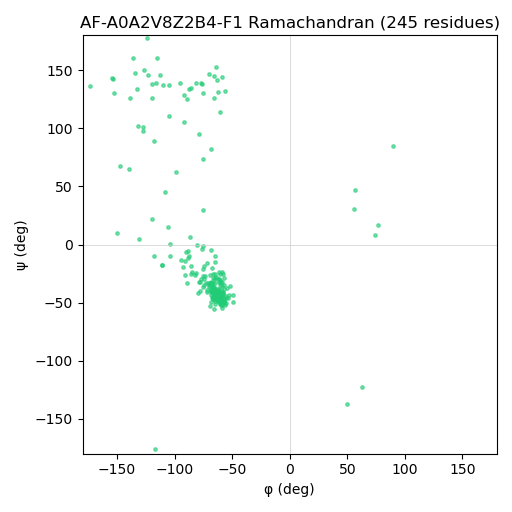.893 1.00 98.75 195 TYR A CA 1
ATOM 1516 C C . TYR A 1 195 ? -4.786 -6.523 6.989 1.00 98.75 195 TYR A C 1
ATOM 1518 O O . TYR A 1 195 ? -3.672 -6.107 7.296 1.00 98.75 195 TYR A O 1
ATOM 1526 N N . ASN A 1 196 ? -5.809 -5.692 6.770 1.00 98.81 196 ASN A N 1
ATOM 1527 C CA . ASN A 1 196 ? -5.694 -4.237 6.909 1.00 98.81 196 ASN A CA 1
ATOM 1528 C C . ASN A 1 196 ? -5.428 -3.824 8.365 1.00 98.81 196 ASN A C 1
ATOM 1530 O O . ASN A 1 196 ? -4.593 -2.953 8.601 1.00 98.81 196 ASN A O 1
ATOM 1534 N N . TYR A 1 197 ? -6.066 -4.482 9.340 1.00 98.62 197 TYR A N 1
ATOM 1535 C CA . TYR A 1 197 ? -5.770 -4.263 10.760 1.00 98.62 197 TYR A CA 1
ATOM 1536 C C . TYR A 1 197 ? -4.344 -4.668 11.127 1.00 98.62 197 TYR A C 1
ATOM 1538 O O . TYR A 1 197 ? -3.687 -3.934 11.853 1.00 98.62 197 TYR A O 1
ATOM 1546 N N . TRP A 1 198 ? -3.832 -5.779 10.592 1.00 98.44 198 TRP A N 1
ATOM 1547 C CA . TRP A 1 198 ? -2.430 -6.174 10.754 1.00 98.44 198 TRP A CA 1
ATOM 1548 C C . TRP A 1 198 ? -1.471 -5.153 10.127 1.00 98.44 198 TRP A C 1
ATOM 1550 O O . TRP A 1 198 ? -0.487 -4.760 10.756 1.00 98.44 198 TRP A O 1
ATOM 1560 N N . LEU A 1 199 ? -1.774 -4.698 8.909 1.00 98.56 199 LEU A N 1
ATOM 1561 C CA . LEU A 1 199 ? -0.923 -3.783 8.155 1.00 98.56 199 LEU A CA 1
ATOM 1562 C C . LEU A 1 199 ? -0.840 -2.403 8.819 1.00 98.56 199 LEU A C 1
ATOM 1564 O O . LEU A 1 199 ? 0.234 -1.820 8.870 1.00 98.56 199 LEU A O 1
ATOM 1568 N N . PHE A 1 200 ? -1.947 -1.887 9.355 1.00 98.69 200 PHE A N 1
ATOM 1569 C CA . PHE A 1 200 ? -2.030 -0.523 9.893 1.00 98.69 200 PHE A CA 1
ATOM 1570 C C . PHE A 1 200 ? -2.047 -0.458 11.426 1.00 98.69 200 PHE A C 1
ATOM 1572 O O . PHE A 1 200 ? -2.361 0.587 11.997 1.00 98.69 200 PHE A O 1
ATOM 1579 N N . GLN A 1 201 ? -1.690 -1.554 12.106 1.00 96.56 201 GLN A N 1
ATOM 1580 C CA . GLN A 1 201 ? -1.935 -1.734 13.542 1.00 96.56 201 GLN A CA 1
ATOM 1581 C C . GLN A 1 201 ? -1.383 -0.614 14.441 1.00 96.56 201 GLN A C 1
ATOM 1583 O O . GLN A 1 201 ? -2.023 -0.218 15.412 1.00 96.56 201 GLN A O 1
ATOM 1588 N N . ILE A 1 202 ? -0.212 -0.063 14.117 1.00 97.31 202 ILE A N 1
ATOM 1589 C CA . ILE A 1 202 ? 0.391 1.005 14.926 1.00 97.31 202 ILE A CA 1
ATOM 1590 C C . ILE A 1 202 ? -0.061 2.417 14.513 1.00 97.31 202 ILE A C 1
ATOM 1592 O O . ILE A 1 202 ? 0.181 3.363 15.253 1.00 97.31 202 ILE A O 1
ATOM 1596 N N . ALA A 1 203 ? -0.729 2.581 13.363 1.00 97.88 203 ALA A N 1
ATOM 1597 C CA . ALA A 1 203 ? -1.262 3.877 12.928 1.00 97.88 203 ALA A CA 1
ATOM 1598 C C . ALA A 1 203 ? -2.491 4.296 13.749 1.00 97.88 203 ALA A C 1
ATOM 1600 O O . ALA A 1 203 ? -2.745 5.485 13.960 1.00 97.88 203 ALA A O 1
ATOM 1601 N N . ARG A 1 204 ? -3.278 3.300 14.179 1.00 97.62 204 ARG A N 1
ATOM 1602 C CA . ARG A 1 204 ? -4.525 3.454 14.940 1.00 97.62 204 ARG A CA 1
ATOM 1603 C C . ARG A 1 204 ? -4.620 2.382 16.044 1.00 97.62 204 ARG A C 1
ATOM 1605 O O . ARG A 1 204 ? -5.508 1.532 15.988 1.00 97.62 204 ARG A O 1
ATOM 1612 N N . PRO A 1 205 ? -3.728 2.400 17.053 1.00 97.62 205 PRO A N 1
ATOM 1613 C CA . PRO A 1 205 ? -3.680 1.362 18.089 1.00 97.62 205 PRO A CA 1
ATOM 1614 C C . PRO A 1 205 ? -4.985 1.246 18.893 1.00 97.62 205 PRO A C 1
ATOM 1616 O O . PRO A 1 205 ? -5.375 0.141 19.276 1.00 97.62 205 PRO A O 1
ATOM 1619 N N . ASP A 1 206 ? -5.699 2.358 19.092 1.00 97.81 206 ASP A N 1
ATOM 1620 C CA . ASP A 1 206 ? -7.001 2.371 19.769 1.00 97.81 206 ASP A CA 1
ATOM 1621 C C . ASP A 1 206 ? -8.070 1.632 18.953 1.00 97.81 206 ASP A C 1
ATOM 1623 O O . ASP A 1 206 ? -8.787 0.784 19.485 1.00 97.81 206 ASP A O 1
ATOM 1627 N N . GLU A 1 207 ? -8.137 1.901 17.644 1.00 97.94 207 GLU A N 1
ATOM 1628 C CA . GLU A 1 207 ? -9.070 1.236 16.725 1.00 97.94 207 GLU A CA 1
ATOM 1629 C C . GLU A 1 207 ? -8.789 -0.268 16.660 1.00 97.94 207 GLU A C 1
ATOM 1631 O O . GLU A 1 207 ? -9.706 -1.085 16.691 1.00 97.94 207 GLU A O 1
ATOM 1636 N N . VAL A 1 208 ? -7.510 -0.644 16.626 1.00 98.19 208 VAL A N 1
ATOM 1637 C CA . VAL A 1 208 ? -7.074 -2.045 16.596 1.00 98.19 208 VAL A CA 1
ATOM 1638 C C . VAL A 1 208 ? -7.446 -2.755 17.889 1.00 98.19 208 VAL A C 1
ATOM 1640 O O . VAL A 1 208 ? -7.963 -3.867 17.841 1.00 98.19 208 VAL A O 1
ATOM 1643 N N . SER A 1 209 ? -7.235 -2.115 19.039 1.00 98.19 209 SER A N 1
ATOM 1644 C CA . SER A 1 209 ? -7.596 -2.681 20.343 1.00 98.19 209 SER A CA 1
ATOM 1645 C C . SER A 1 209 ? -9.104 -2.917 20.454 1.00 98.19 209 SER A C 1
ATOM 1647 O O . SER A 1 209 ? -9.535 -3.986 20.890 1.00 98.19 209 SER A O 1
ATOM 1649 N N . GLN A 1 210 ? -9.910 -1.951 20.004 1.00 98.25 210 GLN A N 1
ATOM 1650 C CA . GLN A 1 210 ? -11.370 -2.067 19.970 1.00 98.25 210 GLN A CA 1
ATOM 1651 C C . GLN A 1 210 ? -11.832 -3.174 19.018 1.00 98.25 210 GLN A C 1
ATOM 1653 O O . GLN A 1 210 ? -12.649 -4.013 19.397 1.00 98.25 210 GLN A O 1
ATOM 1658 N N . TRP A 1 211 ? -11.280 -3.222 17.805 1.00 98.50 211 TRP A N 1
ATOM 1659 C CA . TRP A 1 211 ? -11.634 -4.238 16.819 1.00 98.50 211 TRP A CA 1
ATOM 1660 C C . TRP A 1 211 ? -11.231 -5.644 17.288 1.00 98.50 211 TRP A C 1
ATOM 1662 O O . TRP A 1 211 ? -12.044 -6.571 17.249 1.00 98.50 211 TRP A O 1
ATOM 1672 N N . LEU A 1 212 ? -10.020 -5.807 17.833 1.00 98.12 212 LEU A N 1
ATOM 1673 C CA . LEU A 1 212 ? -9.533 -7.089 18.345 1.00 98.12 212 LEU A CA 1
ATOM 1674 C C . LEU A 1 212 ? -10.366 -7.622 19.510 1.00 98.12 212 LEU A C 1
ATOM 1676 O O . LEU A 1 212 ? -10.473 -8.838 19.634 1.00 98.12 212 LEU A O 1
ATOM 1680 N N . ALA A 1 213 ? -10.991 -6.770 20.329 1.00 98.19 213 ALA A N 1
ATOM 1681 C CA . ALA A 1 213 ? -11.865 -7.226 21.414 1.00 98.19 213 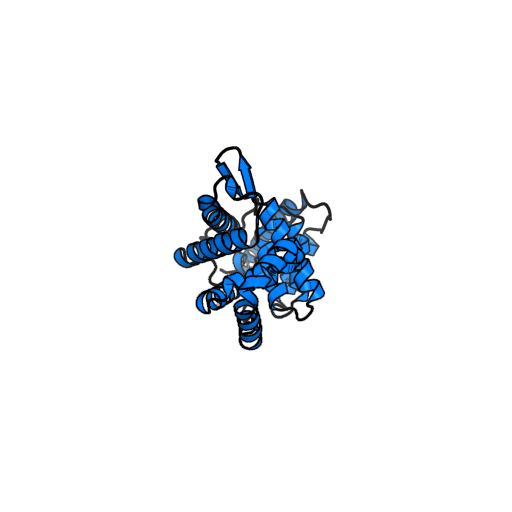ALA A CA 1
ATOM 1682 C C . ALA A 1 213 ? -13.013 -8.126 20.916 1.00 98.19 213 ALA A C 1
ATOM 1684 O O . ALA A 1 213 ? -13.456 -9.010 21.647 1.00 98.19 213 ALA A O 1
ATOM 1685 N N . GLN A 1 214 ? -13.452 -7.938 19.668 1.00 97.81 214 GLN A N 1
ATOM 1686 C CA . GLN A 1 214 ? -14.551 -8.690 19.055 1.00 97.81 214 GLN A CA 1
ATOM 1687 C C . GLN A 1 214 ? -14.093 -9.636 17.929 1.00 97.81 214 GLN A C 1
ATOM 1689 O O . GLN A 1 214 ? -14.804 -10.585 17.608 1.00 97.81 214 GLN A O 1
ATOM 1694 N N . HIS A 1 215 ? -12.889 -9.446 17.373 1.00 98.44 215 HIS A N 1
ATOM 1695 C CA . HIS A 1 215 ? -12.432 -10.142 16.159 1.00 98.44 215 HIS A CA 1
ATOM 1696 C C . HIS A 1 215 ? -11.166 -10.998 16.352 1.00 98.44 215 HIS A C 1
ATOM 1698 O O . HIS A 1 215 ? -10.482 -11.335 15.383 1.00 98.44 215 HIS A O 1
ATOM 1704 N N . GLN A 1 216 ? -10.845 -11.420 17.585 1.00 98.00 216 GLN A N 1
ATOM 1705 C CA . GLN A 1 216 ? -9.646 -12.235 17.859 1.00 98.00 216 GLN A CA 1
ATOM 1706 C C . GLN A 1 216 ? -9.553 -13.492 16.983 1.00 98.00 216 GLN A C 1
ATOM 1708 O O . GLN A 1 216 ? -8.479 -13.809 16.473 1.00 98.00 216 GLN A O 1
ATOM 1713 N N . THR A 1 217 ? -10.664 -14.210 16.798 1.00 98.38 217 THR A N 1
ATOM 1714 C CA . THR A 1 217 ? -10.702 -15.432 15.978 1.00 98.38 217 THR A CA 1
ATOM 1715 C C . THR A 1 217 ? -10.393 -15.128 14.514 1.00 98.38 217 THR A C 1
ATOM 1717 O O . THR A 1 217 ? -9.601 -15.839 13.901 1.00 98.38 217 THR A O 1
ATOM 1720 N N . GLN A 1 218 ? -10.953 -14.046 13.966 1.00 98.50 218 GLN A N 1
ATOM 1721 C CA . GLN A 1 218 ? -10.698 -13.610 12.591 1.00 98.50 218 GLN A CA 1
ATOM 1722 C C . GLN A 1 218 ? -9.236 -13.186 12.404 1.00 98.50 218 GLN A C 1
ATOM 1724 O O . GLN A 1 218 ? -8.608 -13.555 11.412 1.00 98.50 218 GLN A O 1
ATOM 1729 N N . PHE A 1 219 ? -8.668 -12.469 13.378 1.00 98.56 219 PHE A N 1
ATOM 1730 C CA . PHE A 1 219 ? -7.267 -12.0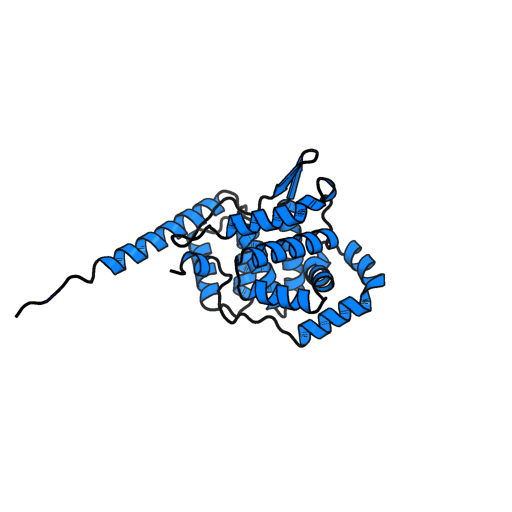59 13.340 1.00 98.56 219 PHE A CA 1
ATOM 1731 C C . PHE A 1 219 ? -6.310 -13.253 13.408 1.00 98.56 219 PHE A C 1
ATOM 1733 O O . PHE A 1 219 ? -5.380 -13.343 12.612 1.00 98.56 219 PHE A O 1
ATOM 1740 N N . ARG A 1 220 ? -6.564 -14.219 14.302 1.00 98.56 220 ARG A N 1
ATOM 1741 C CA . ARG A 1 220 ? -5.782 -15.467 14.365 1.00 98.56 220 ARG A CA 1
ATOM 1742 C C . ARG A 1 220 ? -5.888 -16.258 13.062 1.00 98.56 220 ARG A C 1
ATOM 1744 O O . ARG A 1 220 ? -4.867 -16.704 12.551 1.00 98.56 220 ARG A O 1
ATOM 1751 N N . ALA A 1 221 ? -7.088 -16.356 12.486 1.00 98.69 221 ALA A N 1
ATOM 1752 C CA . ALA A 1 221 ? -7.293 -17.028 11.206 1.00 98.69 221 ALA A CA 1
ATOM 1753 C C . ALA A 1 221 ? -6.483 -16.376 10.073 1.00 98.69 221 ALA A C 1
ATOM 1755 O O . ALA A 1 221 ? -5.896 -17.089 9.261 1.00 98.69 221 ALA A O 1
ATOM 1756 N N . TRP A 1 222 ? -6.392 -15.041 10.051 1.00 98.44 222 TRP A N 1
ATOM 1757 C CA . TRP A 1 222 ? -5.511 -14.322 9.129 1.00 98.44 222 TRP A CA 1
ATOM 1758 C C . TRP A 1 222 ? -4.038 -14.699 9.328 1.00 98.44 222 TRP A C 1
ATOM 1760 O O . TRP A 1 222 ? -3.378 -15.078 8.361 1.00 98.44 222 TRP A O 1
ATOM 1770 N N . LEU A 1 223 ? -3.528 -14.649 10.563 1.00 97.75 223 LEU A N 1
ATOM 1771 C CA . LEU A 1 223 ? -2.129 -14.986 10.851 1.00 97.75 223 LEU A CA 1
ATOM 1772 C C . LEU A 1 223 ? -1.794 -16.430 10.441 1.00 97.75 223 LEU A C 1
ATOM 1774 O O . LEU A 1 223 ? -0.758 -16.677 9.819 1.00 97.75 223 LEU A O 1
ATOM 1778 N N . ASP A 1 224 ? -2.686 -17.379 10.728 1.00 98.44 224 ASP A N 1
ATOM 1779 C CA . ASP A 1 224 ? -2.531 -18.781 10.328 1.00 98.44 224 ASP A CA 1
ATOM 1780 C C . ASP A 1 224 ? -2.558 -18.946 8.805 1.00 98.44 224 ASP A C 1
ATOM 1782 O O . ASP A 1 224 ? -1.763 -19.698 8.231 1.00 98.44 224 ASP A O 1
ATOM 1786 N N . TRP A 1 225 ? -3.461 -18.236 8.125 1.00 98.62 225 TRP 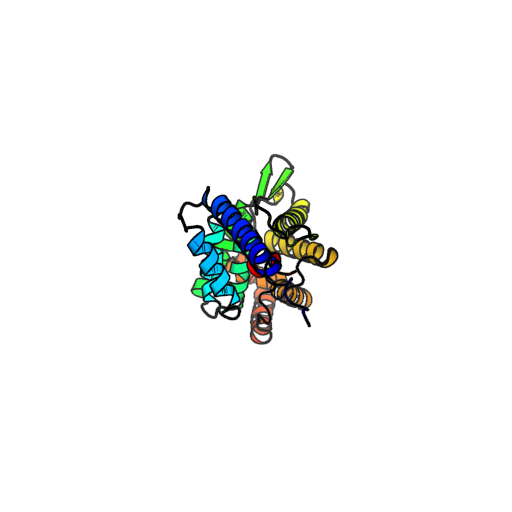A N 1
ATOM 1787 C CA . TRP A 1 225 ? -3.547 -18.259 6.671 1.00 98.62 225 TRP A CA 1
ATOM 1788 C C . TRP A 1 225 ? -2.298 -17.661 6.020 1.00 98.62 225 TRP A C 1
ATOM 1790 O O . TRP A 1 225 ? -1.723 -18.312 5.150 1.00 98.62 225 TRP A O 1
ATOM 1800 N N . GLN A 1 226 ? -1.818 -16.501 6.476 1.00 97.12 226 GLN A N 1
ATOM 1801 C CA . GLN A 1 226 ? -0.596 -15.853 5.980 1.00 97.12 226 GLN A CA 1
ATOM 1802 C C . GLN A 1 226 ? 0.656 -16.699 6.267 1.00 97.12 226 GLN A C 1
ATOM 1804 O O . GLN A 1 226 ? 1.648 -16.644 5.540 1.00 97.12 226 GLN A O 1
ATOM 1809 N N . ASN A 1 227 ? 0.645 -17.515 7.324 1.00 96.00 227 ASN A N 1
ATOM 1810 C CA . ASN A 1 227 ? 1.736 -18.448 7.597 1.00 96.00 227 ASN A CA 1
ATOM 1811 C C . ASN A 1 227 ? 1.822 -19.594 6.588 1.00 96.00 227 ASN A C 1
ATOM 1813 O O . ASN A 1 227 ? 2.930 -20.018 6.265 1.00 96.00 227 ASN A O 1
ATOM 1817 N N . ARG A 1 228 ? 0.685 -20.045 6.055 1.00 97.38 228 ARG A N 1
ATOM 1818 C CA . ARG A 1 228 ? 0.617 -21.105 5.035 1.00 97.38 228 ARG A CA 1
ATOM 1819 C C . ARG A 1 228 ? 0.665 -20.579 3.602 1.00 97.38 228 ARG A C 1
ATOM 1821 O O . ARG A 1 228 ? 1.102 -21.293 2.710 1.00 97.38 228 ARG A O 1
ATOM 1828 N N . ASN A 1 229 ? 0.229 -19.343 3.388 1.00 97.38 229 ASN A N 1
ATOM 1829 C CA . ASN A 1 229 ? 0.160 -18.693 2.087 1.00 97.38 229 ASN A CA 1
ATOM 1830 C C . ASN A 1 229 ? 1.082 -17.482 2.133 1.00 97.38 229 ASN A C 1
ATOM 1832 O O . ASN A 1 229 ? 0.666 -16.405 2.541 1.00 97.38 229 ASN A O 1
ATOM 1836 N N . LYS A 1 230 ? 2.357 -17.660 1.791 1.00 95.12 230 LYS A N 1
ATOM 1837 C CA . LYS A 1 230 ? 3.313 -16.551 1.795 1.00 95.12 230 LYS A CA 1
ATOM 1838 C C . LYS A 1 230 ? 3.175 -15.741 0.515 1.00 95.12 230 LYS A C 1
ATOM 1840 O O . LYS A 1 230 ? 3.046 -16.308 -0.569 1.00 95.12 230 LYS A O 1
ATOM 1845 N N . PHE A 1 231 ? 3.237 -14.420 0.644 1.00 96.88 231 PHE A N 1
ATOM 1846 C CA . PHE A 1 231 ? 3.419 -13.567 -0.516 1.00 96.88 231 PHE A CA 1
ATOM 1847 C C . PHE A 1 231 ? 4.763 -13.893 -1.167 1.00 96.88 231 PHE A C 1
ATOM 1849 O O . PHE A 1 231 ? 5.787 -13.982 -0.490 1.00 96.88 231 PHE A O 1
ATOM 1856 N N . MET A 1 232 ? 4.749 -14.083 -2.481 1.00 93.38 232 MET A N 1
ATOM 1857 C CA . MET A 1 232 ? 5.941 -14.347 -3.269 1.00 93.38 232 MET A CA 1
ATOM 1858 C C . MET A 1 232 ? 5.924 -13.453 -4.497 1.00 93.38 232 MET A C 1
ATOM 1860 O O . MET A 1 232 ? 4.915 -13.365 -5.197 1.00 93.38 232 MET A O 1
ATOM 1864 N N . VAL A 1 233 ? 7.066 -12.834 -4.776 1.00 93.69 233 VAL A N 1
ATOM 1865 C CA . VAL A 1 233 ? 7.285 -12.128 -6.034 1.00 93.69 233 VAL A CA 1
ATOM 1866 C C . VAL A 1 233 ? 7.909 -13.109 -7.018 1.00 93.69 233 VAL A C 1
ATOM 1868 O O . VAL A 1 233 ? 9.080 -13.457 -6.905 1.00 93.69 233 VAL A O 1
ATOM 1871 N N . SER A 1 234 ? 7.104 -13.571 -7.969 1.00 92.19 234 SER A N 1
ATOM 1872 C CA . SER A 1 234 ? 7.527 -14.396 -9.105 1.00 92.19 234 SER A CA 1
ATOM 1873 C C . SER A 1 234 ? 8.041 -13.550 -10.274 1.00 92.19 234 SER A C 1
ATOM 1875 O O . SER A 1 234 ? 8.802 -14.028 -11.113 1.00 92.19 234 SER A O 1
ATOM 1877 N N . SER A 1 235 ? 7.617 -12.286 -10.338 1.00 91.81 235 SER A N 1
ATOM 1878 C CA . SER A 1 235 ? 7.974 -11.324 -11.373 1.00 91.81 235 SER A CA 1
ATOM 1879 C C . SER A 1 235 ? 7.857 -9.895 -10.829 1.00 91.81 235 SER A C 1
ATOM 1881 O O . SER A 1 235 ? 6.901 -9.593 -10.115 1.00 91.81 235 SER A O 1
ATOM 1883 N N . PRO A 1 236 ? 8.742 -8.956 -11.213 1.00 93.19 236 PRO A N 1
ATOM 1884 C CA . PRO A 1 236 ? 8.665 -7.557 -10.785 1.00 93.19 236 PRO A CA 1
ATOM 1885 C C . PRO A 1 236 ? 7.562 -6.754 -11.510 1.00 93.19 236 PRO A C 1
ATOM 1887 O O . PRO A 1 236 ? 7.683 -5.549 -11.708 1.00 93.19 236 PRO A O 1
ATOM 1890 N N . ASN A 1 237 ? 6.471 -7.399 -11.926 1.00 93.25 237 ASN A N 1
ATOM 1891 C CA . ASN A 1 237 ? 5.407 -6.833 -12.766 1.00 93.25 237 ASN A CA 1
ATOM 1892 C C . ASN A 1 237 ? 4.543 -5.745 -12.098 1.00 93.25 237 ASN A C 1
ATOM 1894 O O . ASN A 1 237 ? 3.692 -5.150 -12.757 1.00 93.25 237 ASN A O 1
ATOM 1898 N N . PHE A 1 238 ? 4.752 -5.479 -10.809 1.00 93.44 238 PHE A N 1
ATOM 1899 C CA . PHE A 1 238 ? 4.184 -4.337 -10.089 1.00 93.44 238 PHE A CA 1
ATOM 1900 C C . PHE A 1 238 ? 5.131 -3.130 -10.038 1.00 93.44 238 PHE A C 1
ATOM 1902 O O . PHE A 1 238 ? 4.703 -2.048 -9.649 1.00 93.44 238 PHE A O 1
ATOM 1909 N N . GLN A 1 239 ? 6.413 -3.303 -10.381 1.00 94.06 239 GLN A N 1
ATOM 1910 C CA . GLN A 1 239 ? 7.402 -2.235 -10.286 1.00 94.06 239 GLN A CA 1
ATOM 1911 C C . GLN A 1 239 ? 7.238 -1.245 -11.438 1.00 94.06 239 GLN A C 1
ATOM 1913 O O . GLN A 1 239 ? 7.087 -1.634 -12.599 1.00 94.06 239 GLN A O 1
ATOM 1918 N N . ARG A 1 240 ? 7.347 0.047 -11.135 1.00 92.44 240 ARG A N 1
ATOM 1919 C CA . ARG A 1 240 ? 7.171 1.131 -12.106 1.00 92.44 240 ARG A CA 1
ATOM 1920 C C . ARG A 1 240 ? 8.091 0.992 -13.310 1.00 92.44 240 ARG A C 1
ATOM 1922 O O . ARG A 1 240 ? 7.621 1.005 -14.444 1.00 92.44 240 ARG A O 1
ATOM 1929 N N . LEU A 1 241 ? 9.394 0.791 -13.078 1.00 90.38 241 LEU A N 1
ATOM 1930 C CA . LEU A 1 241 ? 10.360 0.619 -14.167 1.00 90.38 241 LEU A CA 1
ATOM 1931 C C . LEU A 1 241 ? 10.055 -0.597 -15.049 1.00 90.38 241 LEU A C 1
ATOM 1933 O O . LEU A 1 241 ? 10.360 -0.555 -16.238 1.00 90.38 241 LEU A O 1
ATOM 1937 N N . TYR A 1 242 ? 9.455 -1.660 -14.507 1.00 90.44 242 TYR A N 1
ATOM 1938 C CA . TYR A 1 242 ? 8.989 -2.783 -15.318 1.00 90.44 242 TYR A CA 1
ATOM 1939 C C . TYR A 1 242 ? 7.807 -2.358 -16.193 1.00 90.44 242 TYR A C 1
ATOM 1941 O O . TYR A 1 242 ? 7.834 -2.564 -17.405 1.00 90.44 242 TYR A O 1
ATOM 1949 N N . ILE A 1 243 ? 6.805 -1.711 -15.590 1.00 88.88 243 ILE A N 1
ATOM 1950 C CA . ILE A 1 243 ? 5.575 -1.270 -16.261 1.00 88.88 243 ILE A CA 1
ATOM 1951 C C . ILE A 1 243 ? 5.886 -0.323 -17.426 1.00 88.88 243 ILE A C 1
ATOM 1953 O O . ILE A 1 243 ? 5.388 -0.530 -18.527 1.00 88.88 243 ILE A O 1
ATOM 1957 N N . VAL A 1 244 ? 6.751 0.674 -17.226 1.00 85.56 244 VAL A N 1
ATOM 1958 C CA . VAL A 1 244 ? 7.073 1.666 -18.271 1.00 85.56 244 VAL A CA 1
ATOM 1959 C C . VAL A 1 244 ? 8.000 1.121 -19.365 1.00 85.56 244 VAL A C 1
ATOM 1961 O O . VAL A 1 244 ? 8.046 1.678 -20.461 1.00 85.56 244 VAL A O 1
ATOM 1964 N N . ARG A 1 245 ? 8.759 0.048 -19.089 1.00 83.12 245 ARG A N 1
ATOM 1965 C CA . ARG A 1 245 ? 9.678 -0.586 -20.058 1.00 83.12 245 ARG A CA 1
ATOM 1966 C C . ARG A 1 245 ? 9.038 -1.734 -20.838 1.00 83.12 245 ARG A C 1
ATOM 1968 O O . ARG A 1 245 ? 9.584 -2.102 -21.879 1.00 83.12 245 ARG A O 1
ATOM 1975 N N . ALA A 1 246 ? 7.943 -2.311 -20.342 1.00 66.44 246 ALA A N 1
ATOM 1976 C CA . ALA A 1 246 ? 7.221 -3.382 -21.016 1.00 66.44 246 ALA A CA 1
ATOM 1977 C C . ALA A 1 246 ? 6.721 -2.884 -22.384 1.00 66.44 246 ALA A C 1
ATOM 1979 O O . ALA A 1 246 ? 5.928 -1.948 -22.461 1.00 66.44 246 ALA A O 1
ATOM 1980 N N . ARG A 1 247 ? 7.263 -3.465 -23.459 1.00 50.91 247 ARG A N 1
ATOM 1981 C CA . ARG A 1 247 ? 6.903 -3.173 -24.853 1.00 50.91 247 ARG A CA 1
ATOM 1982 C C . ARG A 1 247 ? 5.767 -4.065 -25.321 1.00 50.91 247 ARG A C 1
ATOM 1984 O O . ARG A 1 247 ? 5.782 -5.253 -24.932 1.00 50.91 247 ARG A O 1
#

Radius of gyration: 19.7 Å; Cα contacts (8 Å, |Δi|>4): 312; chains: 1; bounding box: 48×42×75 Å

Secondary structure (DSSP, 8-state):
-------SSHHHHHHHHHHHHHHHHHHHHHTT-SS---HHHHHHHHHHHHHSTT-SHHHHHHHHHHHTSS-HHHHHHHHHHHHHH---HHHHHHHHHHHHHHHHHHEEEETTEEEE-S-S-----TTS--HHHHHHHHHHHHHGGGGGGG-S--HHHHHHHHHHHHHHHHHTT---SHHHHHHHHHHHTT-HHHHHHHHTTTTSHHHHHHHHHHHHHHHHHHHHHHHHS----SS-TTSHHHHHH--

Solvent-accessible surface area (backbone atoms only — not comparable to full-atom values): 13503 Å² total; per-residue (Å²): 140,91,90,84,90,91,79,74,71,66,64,62,57,59,51,51,53,61,54,51,54,55,51,53,53,38,52,60,43,44,78,70,26,94,67,80,66,48,47,68,55,56,51,50,49,55,55,47,30,65,74,46,51,76,51,31,67,52,24,48,55,46,10,59,56,28,55,46,31,52,41,32,55,56,12,45,53,27,29,52,51,17,44,58,56,45,86,52,66,69,60,31,34,53,46,22,22,51,44,51,51,50,55,50,72,20,55,45,68,60,79,71,44,66,50,68,55,33,54,84,69,73,66,50,23,91,99,50,82,36,59,48,62,53,53,41,52,26,42,40,62,26,43,54,86,43,36,48,65,47,59,80,74,46,67,69,58,51,38,52,16,50,52,43,16,52,52,48,31,55,74,70,67,46,74,89,23,49,66,51,52,46,52,48,50,36,48,75,70,71,27,44,60,44,47,40,46,62,41,31,35,71,62,41,51,68,60,42,54,60,49,44,77,78,36,52,69,56,41,51,51,31,54,55,47,48,71,76,52,66,68,66,60,90,54,56,61,72,39,66,73,46,51,46,63,53,125

Mean predicted aligned error: 6.89 Å